Protein AF-A0A7V2E979-F1 (afdb_monomer)

Solvent-accessible surface area (backbone atoms only — not comparable to full-atom values): 19991 Å² total; per-residue (Å²): 137,90,82,90,84,86,87,85,89,80,92,75,83,78,76,80,72,82,73,75,86,60,77,90,50,75,86,76,65,77,85,84,84,84,88,80,82,90,75,76,96,67,98,74,87,87,79,88,84,83,84,90,76,84,58,71,62,44,70,49,76,67,51,74,58,96,49,36,42,27,31,41,32,38,37,82,83,73,50,74,44,81,47,78,48,75,58,82,78,80,77,76,94,76,79,96,59,81,78,78,73,81,81,60,62,39,60,50,40,53,54,38,48,22,77,41,54,61,42,55,39,62,24,40,74,44,60,91,56,82,67,68,49,64,46,72,53,29,50,48,72,53,73,48,65,43,73,64,41,82,44,76,46,75,49,65,49,77,33,89,87,43,62,60,22,69,83,75,80,41,44,60,92,81,68,36,17,64,41,77,45,81,43,80,45,76,47,52,79,41,78,48,79,47,77,49,72,43,64,66,59,50,56,62,36,67,74,49,68,60,50,37,51,36,54,49,41,51,51,52,35,50,54,44,48,57,52,66,70,56,43,42,88,92,51,98,51,81,43,75,68,83,75,78,81,84,57,82,71,63,79,90,53,74,82,72,53,61,69,59,34,53,54,50,44,56,54,29,51,60,76,39,52,88,58,41,48,85,66,81,71,83,86,80,86,86,76,82,77,78,79,79,80,77,81,78,80,76,79,82,76,84,88,130

Radius of gyration: 31.99 Å; Cα contacts (8 Å, |Δi|>4): 311; chains: 1; bounding box: 80×74×109 Å

Nearest PDB structures (foldseek):
  8ane-assembly1_F  TM=7.748E-01  e=7.152E-16  Thioalkalivibrio sulfidiphilus HL-EbGr7
  1q90-assembly1_A  TM=3.642E-01  e=3.221E+00  Chlamydomonas reinhardtii
  1e2w-assembly2_B  TM=4.665E-01  e=5.516E+00  Chlamydomonas reinhardtii
  1e2v-assembly3_C  TM=3.564E-01  e=6.599E+00  Chlamydomonas reinhardtii

Secondary structure (DSSP, 8-state):
----------------------GGGTTTSPPP--------S-S--------S---TT-EEEEEEETTEEEEEEE-TTS-EEEEEEEPPPPP---S-S---S---HHHHHHHHHHH-HHHHHH-EEETTTTTTEEE--SEEEEEEEET-EEEEEEEEE--SS-S-GGGGT--GGGT-S-EEEEEEEEE-SEEEEEEEE-HHHHHHT---HHHHHHHHHHHHHHHHHHHHS-B-TTSSS-B---SSPPP-SSTT--PPPHHHHHHHHHHHHHHTGGGS-SSSS----PPPPP---------PPPP-

pLDDT: mean 80.0, std 20.58, range [25.95, 98.56]

Structure (mmCIF, N/CA/C/O backbone):
data_AF-A0A7V2E979-F1
#
_entry.id   AF-A0A7V2E979-F1
#
loop_
_atom_site.group_PDB
_atom_site.id
_atom_site.type_symbol
_atom_site.label_atom_id
_atom_site.label_alt_id
_atom_site.label_comp_id
_atom_site.label_asym_id
_atom_site.label_entity_id
_atom_site.label_seq_id
_atom_site.pdbx_PDB_ins_code
_atom_site.Cartn_x
_atom_site.Cartn_y
_atom_site.Cartn_z
_atom_site.occupancy
_atom_site.B_iso_or_equiv
_atom_site.auth_seq_id
_atom_site.auth_comp_id
_atom_site.auth_asym_id
_atom_site.auth_atom_id
_atom_site.pdbx_PDB_model_num
ATOM 1 N N . MET A 1 1 ? 5.158 -42.797 74.592 1.00 36.50 1 MET A N 1
ATOM 2 C CA . MET A 1 1 ? 5.993 -41.797 75.290 1.00 36.50 1 MET A CA 1
ATOM 3 C C . MET A 1 1 ? 6.095 -40.560 74.419 1.00 36.50 1 MET A C 1
ATOM 5 O O . MET A 1 1 ? 6.478 -40.654 73.264 1.00 36.50 1 MET A O 1
ATOM 9 N N . CYS A 1 2 ? 5.639 -39.447 74.978 1.00 33.94 2 CYS A N 1
ATOM 10 C CA . CYS A 1 2 ? 5.572 -38.112 74.403 1.00 33.94 2 CYS A CA 1
ATOM 11 C C . CYS A 1 2 ? 6.968 -37.477 74.334 1.00 33.94 2 CYS A C 1
ATOM 13 O O . CYS A 1 2 ? 7.666 -37.546 75.343 1.00 33.94 2 CYS A O 1
ATOM 15 N N . ARG A 1 3 ? 7.336 -36.818 73.223 1.00 26.77 3 ARG A N 1
ATOM 16 C CA . ARG A 1 3 ? 8.226 -35.640 73.233 1.00 26.77 3 ARG A CA 1
ATOM 17 C C . ARG A 1 3 ? 7.891 -34.684 72.084 1.00 26.77 3 ARG A C 1
ATOM 19 O O . ARG A 1 3 ? 8.126 -34.971 70.918 1.00 26.77 3 ARG A O 1
ATOM 26 N N . VAL A 1 4 ? 7.336 -33.546 72.487 1.00 30.67 4 VAL A N 1
ATOM 27 C CA . VAL A 1 4 ? 7.231 -32.281 71.756 1.00 30.67 4 VAL A CA 1
ATOM 28 C C . VAL A 1 4 ? 8.615 -31.626 71.690 1.00 30.67 4 VAL A C 1
ATOM 30 O O . VAL A 1 4 ? 9.341 -31.648 72.682 1.00 30.67 4 VAL A O 1
ATOM 33 N N . ALA A 1 5 ? 8.940 -30.982 70.569 1.00 29.95 5 ALA A N 1
ATOM 34 C CA . ALA A 1 5 ? 9.873 -29.859 70.532 1.00 29.95 5 ALA A CA 1
ATOM 35 C C . ALA A 1 5 ? 9.418 -28.867 69.450 1.00 29.95 5 ALA A C 1
ATOM 37 O O . ALA A 1 5 ? 9.442 -29.166 68.259 1.00 29.95 5 ALA A O 1
ATOM 38 N N . ALA A 1 6 ? 8.968 -27.697 69.894 1.00 30.94 6 ALA A N 1
ATOM 39 C CA . ALA A 1 6 ? 8.837 -26.490 69.089 1.00 30.94 6 ALA A CA 1
ATOM 40 C C . ALA A 1 6 ? 10.069 -25.610 69.348 1.00 30.94 6 ALA A C 1
ATOM 42 O O . ALA A 1 6 ? 10.530 -25.611 70.483 1.00 30.94 6 ALA A O 1
ATOM 43 N N . PHE A 1 7 ? 10.559 -24.854 68.356 1.00 29.27 7 PHE A N 1
ATOM 44 C CA . PHE A 1 7 ? 10.941 -23.437 68.517 1.00 29.27 7 PHE A CA 1
ATOM 45 C C . PHE A 1 7 ? 11.243 -22.745 67.163 1.00 29.27 7 PHE A C 1
ATOM 47 O O . PHE A 1 7 ? 12.015 -23.236 66.349 1.00 29.27 7 PHE A O 1
ATOM 54 N N . LEU A 1 8 ? 10.561 -21.604 66.997 1.00 25.95 8 LEU A N 1
ATOM 55 C CA . LEU A 1 8 ? 10.782 -20.356 66.240 1.00 25.95 8 LEU A CA 1
ATOM 56 C C . LEU A 1 8 ? 11.561 -20.262 64.900 1.00 25.95 8 LEU A C 1
ATOM 58 O O . LEU A 1 8 ? 12.771 -20.425 64.817 1.00 25.95 8 LEU A O 1
ATOM 62 N N . SER A 1 9 ? 10.802 -19.766 63.913 1.00 30.30 9 SER A N 1
ATOM 63 C CA . SER A 1 9 ? 11.044 -18.714 62.899 1.00 30.30 9 SER A CA 1
ATOM 64 C C . SER A 1 9 ? 12.445 -18.126 62.641 1.00 30.30 9 SER A C 1
ATOM 66 O O . SER A 1 9 ? 13.014 -17.471 63.510 1.00 30.30 9 SER A O 1
ATOM 68 N N . VAL A 1 10 ? 12.810 -18.074 61.351 1.00 27.16 10 VAL A N 1
ATOM 69 C CA . VAL A 1 10 ? 13.310 -16.847 60.696 1.00 27.16 10 VAL A CA 1
ATOM 70 C C . VAL A 1 10 ? 12.611 -16.696 59.340 1.00 27.16 10 VAL A C 1
ATOM 72 O O . VAL A 1 10 ? 12.667 -17.578 58.486 1.00 27.16 10 VAL A O 1
ATOM 75 N N . PHE A 1 11 ? 11.924 -15.566 59.169 1.00 35.03 11 PHE A N 1
ATOM 76 C CA . PHE A 1 11 ? 11.416 -15.072 57.893 1.00 35.03 11 PHE A CA 1
ATOM 77 C C . PHE A 1 11 ? 12.601 -14.801 56.955 1.00 35.03 11 PHE A C 1
ATOM 79 O O . PHE A 1 11 ? 13.390 -13.896 57.210 1.00 35.03 11 PHE A O 1
ATOM 86 N N . ALA A 1 12 ? 12.702 -15.537 55.851 1.00 29.81 12 ALA A N 1
ATOM 87 C CA . ALA A 1 12 ? 13.463 -15.098 54.690 1.00 29.81 12 ALA A CA 1
ATOM 88 C C . ALA A 1 12 ? 12.460 -14.745 53.591 1.00 29.81 12 ALA A C 1
ATOM 90 O O . ALA A 1 12 ? 11.891 -15.617 52.935 1.00 29.81 12 ALA A O 1
ATOM 91 N N . TRP A 1 13 ? 12.215 -13.444 53.428 1.00 29.42 13 TRP A N 1
ATOM 92 C CA . TRP A 1 13 ? 11.616 -12.892 52.220 1.00 29.42 13 TRP A CA 1
ATOM 93 C C . TRP A 1 13 ? 12.448 -13.357 51.020 1.00 29.42 13 TRP A C 1
ATOM 95 O O . TRP A 1 13 ? 13.558 -12.878 50.795 1.00 29.42 13 TRP A O 1
ATOM 105 N N . ALA A 1 14 ? 11.913 -14.293 50.241 1.00 30.50 14 ALA A N 1
ATOM 106 C CA . ALA A 1 14 ? 12.389 -14.507 48.888 1.00 30.50 14 ALA A CA 1
ATOM 107 C C . ALA A 1 14 ? 11.941 -13.294 48.067 1.00 30.50 14 ALA A C 1
ATOM 109 O O . ALA A 1 14 ? 10.785 -13.193 47.658 1.00 30.50 14 ALA A O 1
ATOM 110 N N . LEU A 1 15 ? 12.860 -12.346 47.879 1.00 31.58 15 LEU A N 1
ATOM 111 C CA . LEU A 1 15 ? 12.751 -11.313 46.860 1.00 31.58 15 LEU A CA 1
ATOM 112 C C . LEU A 1 15 ? 12.502 -12.012 45.520 1.00 31.58 15 LEU A C 1
ATOM 114 O O . LEU A 1 15 ? 13.396 -12.643 44.956 1.00 31.58 15 LEU A O 1
ATOM 118 N N . ILE A 1 16 ? 11.272 -11.911 45.017 1.00 36.50 16 ILE A N 1
ATOM 119 C CA . ILE A 1 16 ? 10.958 -12.192 43.619 1.00 36.50 16 ILE A CA 1
ATOM 120 C C . ILE A 1 16 ? 11.645 -11.080 42.829 1.00 36.50 16 ILE A C 1
ATOM 122 O O . ILE A 1 16 ? 11.098 -9.998 42.629 1.00 36.50 16 ILE A O 1
ATOM 126 N N . GLY A 1 17 ? 12.896 -11.326 42.446 1.00 30.55 17 GLY A N 1
ATOM 127 C CA . GLY A 1 17 ? 13.603 -10.484 41.501 1.00 30.55 17 GLY A CA 1
ATOM 128 C C . GLY A 1 17 ? 12.867 -10.540 40.170 1.00 30.55 17 GLY A C 1
ATOM 129 O O . GLY A 1 17 ? 12.923 -11.549 39.466 1.00 30.55 17 GLY A O 1
ATOM 130 N N . ALA A 1 18 ? 12.179 -9.453 39.823 1.00 36.69 18 ALA A N 1
ATOM 131 C CA . ALA A 1 18 ? 11.831 -9.170 38.444 1.00 36.69 18 ALA A CA 1
ATOM 132 C C . ALA A 1 18 ? 13.143 -9.166 37.652 1.00 36.69 18 ALA A C 1
ATOM 134 O O . ALA A 1 18 ? 13.958 -8.258 37.793 1.00 36.69 18 ALA A O 1
ATOM 135 N N . SER A 1 19 ? 13.392 -10.222 36.877 1.00 32.97 19 SER A N 1
ATOM 136 C CA . SER A 1 19 ? 14.515 -10.227 35.948 1.00 32.97 19 SER A CA 1
ATOM 137 C C . SER A 1 19 ? 14.174 -9.248 34.826 1.00 32.97 19 SER A C 1
ATOM 139 O O . SER A 1 19 ? 13.206 -9.496 34.102 1.00 32.97 19 SER A O 1
ATOM 141 N N . PRO A 1 20 ? 14.919 -8.144 34.650 1.00 39.16 20 PRO A N 1
ATOM 142 C CA . PRO A 1 20 ? 14.799 -7.361 33.435 1.00 39.16 20 PRO A CA 1
ATOM 143 C C . PRO A 1 20 ? 15.201 -8.277 32.277 1.00 39.16 20 PRO A C 1
ATOM 145 O O . PRO A 1 20 ? 16.289 -8.858 32.279 1.00 39.16 20 PRO A O 1
ATOM 148 N N . ALA A 1 21 ? 14.305 -8.470 31.310 1.00 38.66 21 ALA A N 1
ATOM 149 C CA . ALA A 1 21 ? 14.615 -9.227 30.105 1.00 38.66 21 ALA A CA 1
ATOM 150 C C . ALA A 1 21 ? 15.769 -8.517 29.375 1.00 38.66 21 ALA A C 1
ATOM 152 O O . ALA A 1 21 ? 15.588 -7.452 28.790 1.00 38.66 21 ALA A O 1
ATOM 153 N N . GLY A 1 22 ? 16.978 -9.072 29.485 1.00 36.16 22 GLY A N 1
ATOM 154 C CA . GLY A 1 22 ? 18.191 -8.461 28.952 1.00 36.16 22 GLY A CA 1
ATOM 155 C C . GLY A 1 22 ? 18.211 -8.416 27.422 1.00 36.16 22 GLY A C 1
ATOM 156 O O . GLY A 1 22 ? 17.697 -9.308 26.746 1.00 36.16 22 GLY A O 1
ATOM 157 N N . GLU A 1 23 ? 18.897 -7.412 26.871 1.00 50.91 23 GLU A N 1
ATOM 158 C CA . GLU A 1 23 ? 19.099 -7.190 25.427 1.00 50.91 23 GLU A CA 1
ATOM 159 C C . GLU A 1 23 ? 19.682 -8.392 24.657 1.00 50.91 23 GLU A C 1
ATOM 161 O O . GLU A 1 23 ? 19.583 -8.441 23.433 1.00 50.91 23 GLU A O 1
ATOM 166 N N . LYS A 1 24 ? 20.231 -9.398 25.351 1.00 49.81 24 LYS A N 1
ATOM 167 C CA . LYS A 1 24 ? 20.784 -10.628 24.756 1.00 49.81 24 LYS A CA 1
ATOM 168 C C . LYS A 1 24 ? 19.775 -11.470 23.960 1.00 49.81 24 LYS A C 1
ATOM 170 O O . LYS A 1 24 ? 20.202 -12.316 23.183 1.00 49.81 24 LYS A O 1
ATOM 175 N N . LEU A 1 25 ? 18.466 -11.263 24.127 1.00 50.12 25 LEU A N 1
ATOM 176 C CA . LEU A 1 25 ? 17.420 -12.005 23.398 1.00 50.12 25 LEU A CA 1
ATOM 177 C C . LEU A 1 25 ? 16.914 -11.285 22.133 1.00 50.12 25 LEU A C 1
ATOM 179 O O . LEU A 1 25 ? 16.076 -11.819 21.397 1.00 50.12 25 LEU A O 1
ATOM 183 N N . LYS A 1 26 ? 17.426 -10.079 21.856 1.00 40.66 26 LYS A N 1
ATOM 184 C CA . LYS A 1 26 ? 17.092 -9.267 20.681 1.00 40.66 26 LYS A CA 1
ATOM 185 C C . LYS A 1 26 ? 17.542 -9.999 19.407 1.00 40.66 26 LYS A C 1
ATOM 187 O O . LYS A 1 26 ? 18.723 -10.036 19.092 1.00 40.66 26 LYS A O 1
ATOM 192 N N . GLY A 1 27 ? 16.589 -10.602 18.691 1.00 48.84 27 GLY A N 1
ATOM 193 C CA . GLY A 1 27 ? 16.825 -11.351 17.445 1.00 48.84 27 GLY A CA 1
ATOM 194 C C . GLY A 1 27 ? 16.578 -12.862 17.522 1.00 48.84 27 GLY A C 1
ATOM 195 O O . GLY A 1 27 ? 16.533 -13.502 16.478 1.00 48.84 27 GLY A O 1
ATOM 196 N N . ILE A 1 28 ? 16.368 -13.422 18.720 1.00 57.97 28 ILE A N 1
ATOM 197 C CA . ILE A 1 28 ? 16.038 -14.849 18.917 1.00 57.97 28 ILE A CA 1
ATOM 198 C C . ILE A 1 28 ? 14.531 -15.032 19.167 1.00 57.97 28 ILE A C 1
ATOM 200 O O . ILE A 1 28 ? 13.948 -16.050 18.799 1.00 57.97 28 ILE A O 1
ATOM 204 N N . ALA A 1 29 ? 13.871 -14.029 19.755 1.00 59.53 29 ALA A N 1
ATOM 205 C CA . ALA A 1 29 ? 12.432 -14.062 19.993 1.00 59.53 29 ALA A CA 1
ATOM 206 C C . ALA A 1 29 ? 11.629 -13.942 18.684 1.00 59.53 29 ALA A C 1
ATOM 208 O O . ALA A 1 29 ? 11.900 -13.084 17.838 1.00 59.53 29 ALA A O 1
ATOM 209 N N . CYS A 1 30 ? 10.601 -14.782 18.541 1.00 59.28 30 CYS A N 1
ATOM 210 C CA . CYS A 1 30 ? 9.646 -14.697 17.439 1.00 59.28 30 CYS A CA 1
ATOM 211 C C . CYS A 1 30 ? 8.915 -13.343 17.451 1.00 59.28 30 CYS A C 1
ATOM 213 O O . CYS A 1 30 ? 8.662 -12.765 18.510 1.00 59.28 30 CYS A O 1
ATOM 215 N N . ARG A 1 31 ? 8.542 -12.833 16.268 1.00 67.88 31 ARG A N 1
ATOM 216 C CA . ARG A 1 31 ? 7.697 -11.632 16.167 1.00 67.88 31 ARG A CA 1
ATOM 217 C C . ARG A 1 31 ? 6.328 -11.935 16.776 1.00 67.88 31 ARG A C 1
ATOM 219 O O . ARG A 1 31 ? 5.662 -12.865 16.329 1.00 67.88 31 ARG A O 1
ATOM 226 N N . SER A 1 32 ? 5.907 -11.150 17.764 1.00 80.31 32 SER A N 1
ATOM 227 C CA . SER A 1 32 ? 4.563 -11.261 18.325 1.00 80.31 32 SER A CA 1
ATOM 228 C C . SER A 1 32 ? 3.514 -10.843 17.292 1.00 80.31 32 SER A C 1
ATOM 230 O O . SER A 1 32 ? 3.704 -9.890 16.533 1.00 80.31 32 SER A O 1
ATOM 232 N N . VAL A 1 33 ? 2.400 -11.571 17.265 1.00 77.94 33 VAL A N 1
ATOM 233 C CA . VAL A 1 33 ? 1.228 -11.265 16.439 1.00 77.94 33 VAL A CA 1
ATOM 234 C C . VAL A 1 33 ? 0.095 -10.863 17.370 1.00 77.94 33 VAL A C 1
ATOM 236 O O . VAL A 1 33 ? -0.091 -11.464 18.426 1.00 77.94 33 VAL A O 1
ATOM 239 N N . HIS A 1 34 ? -0.651 -9.832 16.985 1.00 84.69 34 HIS A N 1
ATOM 240 C CA . HIS A 1 34 ? -1.737 -9.283 17.787 1.00 84.69 34 HIS A CA 1
ATOM 241 C C . HIS A 1 34 ? -3.011 -9.234 16.947 1.00 84.69 34 HIS A C 1
ATOM 243 O O . HIS A 1 34 ? -2.994 -8.708 15.834 1.00 84.69 34 HIS A O 1
ATOM 249 N N . LEU A 1 35 ? -4.109 -9.756 17.493 1.00 81.88 35 LEU A N 1
ATOM 250 C CA . LEU A 1 35 ? -5.447 -9.630 16.921 1.00 81.88 35 LEU A CA 1
ATOM 251 C C . LEU A 1 35 ? -6.223 -8.584 17.719 1.00 81.88 35 LEU A C 1
ATOM 253 O O . LEU A 1 35 ? -6.267 -8.642 18.947 1.00 81.88 35 LEU A O 1
ATOM 257 N N . TRP A 1 36 ? -6.819 -7.624 17.016 1.00 82.00 36 TRP A N 1
ATOM 258 C CA . TRP A 1 36 ? -7.592 -6.542 17.617 1.00 82.00 36 TRP A CA 1
ATOM 259 C C . TRP A 1 36 ? -9.052 -6.658 17.205 1.00 82.00 36 TRP A C 1
ATOM 261 O O . TRP A 1 36 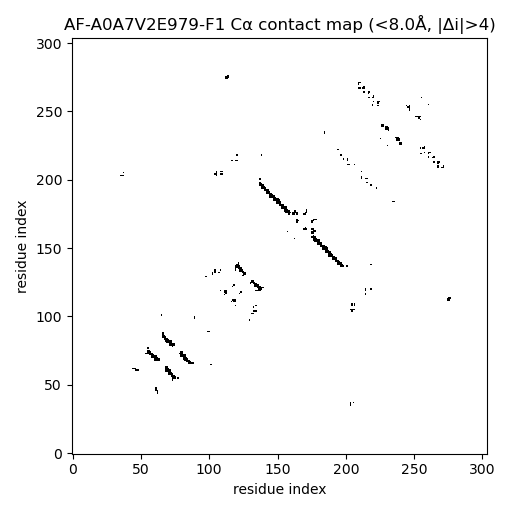? -9.370 -6.594 16.019 1.00 82.00 36 TRP A O 1
ATOM 271 N N . TYR A 1 37 ? -9.934 -6.771 18.193 1.00 81.62 37 TYR A N 1
ATOM 272 C CA . TYR A 1 37 ? -11.373 -6.862 17.979 1.00 81.62 37 TYR A CA 1
ATOM 273 C C . TYR A 1 37 ? -12.011 -5.480 18.195 1.00 81.62 37 TYR A C 1
ATOM 275 O O . TYR A 1 37 ? -11.916 -4.926 19.295 1.00 81.62 37 TYR A O 1
ATOM 283 N N . PRO A 1 38 ? -12.612 -4.858 17.167 1.00 81.06 38 PRO A N 1
ATOM 284 C CA . PRO A 1 38 ? -13.441 -3.676 17.365 1.00 81.06 38 PRO A CA 1
ATOM 285 C C . PRO A 1 38 ? -14.737 -4.081 18.081 1.00 81.06 38 PRO A C 1
ATOM 287 O O . PRO A 1 38 ? -15.408 -5.021 17.666 1.00 81.06 38 PRO A O 1
ATOM 290 N N . ALA A 1 39 ? -15.084 -3.378 19.158 1.00 76.88 39 ALA A N 1
ATOM 291 C CA . ALA A 1 39 ? -16.292 -3.623 19.941 1.00 76.88 39 ALA A CA 1
ATOM 292 C C . ALA A 1 39 ? -16.849 -2.302 20.491 1.00 76.88 39 ALA A C 1
ATOM 294 O O . ALA A 1 39 ? -16.106 -1.326 20.646 1.00 76.88 39 ALA A O 1
ATOM 295 N N . ALA A 1 40 ? -18.153 -2.278 20.783 1.00 84.38 40 ALA A N 1
ATOM 296 C CA . ALA A 1 40 ? -18.783 -1.188 21.524 1.00 84.38 40 ALA A CA 1
ATOM 297 C C . ALA A 1 40 ? -18.251 -1.127 22.969 1.00 84.38 40 ALA A C 1
ATOM 299 O O . ALA A 1 40 ? -17.620 -2.069 23.452 1.00 84.38 40 ALA A O 1
ATOM 300 N N . VAL A 1 41 ? -18.515 -0.019 23.670 1.00 83.88 41 VAL A N 1
ATOM 301 C CA . VAL A 1 41 ? -18.199 0.085 25.102 1.00 83.88 41 VAL A CA 1
ATOM 302 C C . VAL A 1 41 ? -18.939 -1.024 25.847 1.00 83.88 41 VAL A C 1
ATOM 304 O O . VAL A 1 41 ? -20.153 -1.161 25.716 1.00 83.88 41 VAL A O 1
ATOM 307 N N . GLY A 1 42 ? -18.198 -1.814 26.618 1.00 84.88 42 GLY A N 1
ATOM 308 C CA . GLY A 1 42 ? -18.726 -2.949 27.361 1.00 84.88 42 GLY A CA 1
ATOM 309 C C . GLY A 1 42 ? -18.111 -3.035 28.750 1.00 84.88 42 GLY A C 1
ATOM 310 O O . GLY A 1 42 ? -17.010 -2.543 28.993 1.00 84.88 42 GLY A O 1
ATOM 311 N N . THR A 1 43 ? -18.840 -3.666 29.665 1.00 91.94 43 THR A N 1
ATOM 312 C CA . THR A 1 43 ? -18.387 -3.958 31.034 1.00 91.94 43 THR A CA 1
ATOM 313 C C . THR A 1 43 ? -17.660 -5.298 31.139 1.00 91.94 43 THR A C 1
ATOM 315 O O . THR A 1 43 ? -17.027 -5.574 32.154 1.00 91.94 43 THR A O 1
ATOM 318 N N . ALA A 1 44 ? -17.730 -6.123 30.093 1.00 89.31 44 ALA A N 1
ATOM 319 C CA . ALA A 1 44 ? -17.073 -7.416 30.008 1.00 89.31 44 ALA A CA 1
ATOM 320 C C . ALA A 1 44 ? -16.549 -7.662 28.588 1.00 89.31 44 ALA A C 1
ATOM 322 O O . ALA A 1 44 ? -17.134 -7.207 27.604 1.00 89.31 44 ALA A O 1
ATOM 323 N N . PHE A 1 45 ? -15.455 -8.416 28.496 1.00 89.81 45 PHE A N 1
ATOM 324 C CA . PHE A 1 45 ? -14.923 -8.952 27.249 1.00 89.81 45 PHE A CA 1
ATOM 325 C C . PHE A 1 45 ? -14.700 -10.453 27.425 1.00 89.81 45 PHE A C 1
ATOM 327 O O . PHE A 1 45 ? -14.054 -10.878 28.383 1.00 89.81 45 PHE A O 1
ATOM 334 N N . TYR A 1 46 ? -15.258 -11.238 26.507 1.00 92.75 46 TYR A N 1
ATOM 335 C CA . TYR A 1 46 ? -15.185 -12.692 26.510 1.00 92.75 46 TYR A CA 1
ATOM 336 C C . TYR A 1 46 ? -14.424 -13.170 25.280 1.00 92.75 46 TYR A C 1
ATOM 338 O O . TYR A 1 46 ? -14.677 -12.695 24.172 1.00 92.75 46 TYR A O 1
ATOM 346 N N . ASN A 1 47 ? -13.506 -14.110 25.482 1.00 93.69 47 ASN A N 1
ATOM 347 C CA . ASN A 1 47 ? -12.775 -14.749 24.403 1.00 93.69 47 ASN A CA 1
ATOM 348 C C . ASN A 1 47 ? -12.449 -16.197 24.785 1.00 93.69 47 ASN A C 1
ATOM 350 O O . ASN A 1 47 ? -12.036 -16.462 25.915 1.00 93.69 47 ASN A O 1
ATOM 354 N N . GLU A 1 48 ? -12.601 -17.111 23.833 1.00 94.12 48 GLU A N 1
ATOM 355 C CA . GLU A 1 48 ? -12.216 -18.514 23.973 1.00 94.12 48 GLU A CA 1
ATOM 356 C C . GLU A 1 48 ? -10.946 -18.770 23.169 1.00 94.12 48 GLU A C 1
ATOM 358 O O . GLU A 1 48 ? -10.841 -18.392 22.002 1.00 94.12 48 GLU A O 1
ATOM 363 N N . LEU A 1 49 ? -9.982 -19.459 23.776 1.00 90.25 49 LEU A N 1
ATOM 364 C CA . LEU A 1 49 ? -8.851 -20.022 23.050 1.00 90.25 49 LEU A CA 1
ATOM 365 C C . LEU A 1 49 ? -8.645 -21.4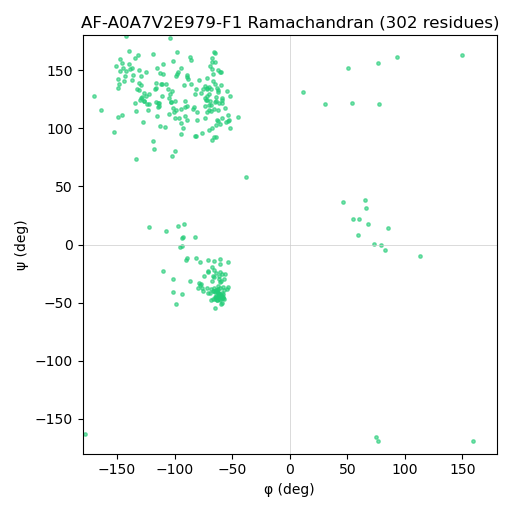78 23.435 1.00 90.25 49 LEU A C 1
ATOM 367 O O . LEU A 1 49 ? -8.861 -21.876 24.577 1.00 90.25 49 LEU A O 1
ATOM 371 N N . THR A 1 50 ? -8.127 -22.250 22.488 1.00 94.19 50 THR A N 1
ATOM 372 C CA . THR A 1 50 ? -7.611 -23.596 22.732 1.00 94.19 50 THR A CA 1
ATOM 373 C C . THR A 1 50 ? -6.193 -23.674 22.190 1.00 94.19 50 THR A C 1
ATOM 375 O O . THR A 1 50 ? -5.955 -23.409 21.012 1.00 94.19 50 THR A O 1
ATOM 378 N N . VAL A 1 51 ? -5.240 -24.030 23.052 1.00 91.56 51 VAL A N 1
ATOM 379 C CA . VAL A 1 51 ? -3.839 -24.232 22.670 1.00 91.56 51 VAL A CA 1
ATOM 380 C C . VAL A 1 51 ? -3.597 -25.729 22.510 1.00 91.56 51 VAL A C 1
ATOM 382 O O . VAL A 1 51 ? -3.555 -26.460 23.494 1.00 91.56 51 VAL A O 1
ATOM 385 N N . TYR A 1 52 ? -3.429 -26.184 21.268 1.00 91.69 52 TYR A N 1
ATOM 386 C CA . TYR A 1 52 ? -3.136 -27.593 20.972 1.00 91.69 52 TYR A CA 1
ATOM 387 C C . TYR A 1 52 ? -1.678 -27.963 21.262 1.00 91.69 52 TYR A C 1
ATOM 389 O O . TYR A 1 52 ? -1.388 -29.068 21.712 1.00 91.69 52 TYR A O 1
ATOM 397 N N . LYS A 1 53 ? -0.752 -27.039 20.986 1.00 87.81 53 LYS A N 1
ATOM 398 C CA . LYS A 1 53 ? 0.685 -27.207 21.206 1.00 87.81 53 LYS A CA 1
ATOM 399 C C . LYS A 1 53 ? 1.309 -25.854 21.528 1.00 87.81 53 LYS A C 1
ATOM 401 O O . LYS A 1 53 ? 1.033 -24.875 20.838 1.00 87.81 53 LYS A O 1
ATOM 406 N N . SER A 1 54 ? 2.153 -25.820 22.552 1.00 85.88 54 SER A N 1
ATOM 407 C CA . SER A 1 54 ? 2.911 -24.640 22.963 1.00 85.88 54 SER A CA 1
ATOM 408 C C . SER A 1 54 ? 4.407 -24.890 22.785 1.00 85.88 54 SER A C 1
ATOM 410 O O . SER A 1 54 ? 4.860 -26.032 22.853 1.00 85.88 54 SER A O 1
ATOM 412 N N . ALA A 1 55 ? 5.164 -23.823 22.544 1.00 86.06 55 ALA A N 1
ATOM 413 C CA . ALA A 1 55 ? 6.604 -23.818 22.764 1.00 86.06 55 ALA A CA 1
ATOM 414 C C . ALA A 1 55 ? 6.897 -23.189 24.131 1.00 86.06 55 ALA A C 1
ATOM 416 O O . ALA A 1 55 ? 6.184 -22.277 24.564 1.00 86.06 55 ALA A O 1
ATOM 417 N N . ASP A 1 56 ? 7.958 -23.642 24.787 1.00 84.75 56 ASP A N 1
ATOM 418 C CA . ASP A 1 56 ? 8.341 -23.163 26.112 1.00 84.75 56 ASP A CA 1
ATOM 419 C C . ASP A 1 56 ? 8.494 -21.639 26.155 1.00 84.75 56 ASP A C 1
ATOM 421 O O . ASP A 1 56 ? 9.131 -21.017 25.304 1.00 84.75 56 ASP A O 1
ATOM 425 N N . GLY A 1 57 ? 7.889 -21.025 27.167 1.00 84.38 57 GLY A N 1
ATOM 426 C CA . GLY A 1 57 ? 7.877 -19.581 27.360 1.00 84.38 57 GLY A CA 1
ATOM 427 C C . GLY A 1 57 ? 6.863 -18.828 26.495 1.00 84.38 57 GLY A C 1
ATOM 428 O O . GLY A 1 57 ? 6.771 -17.609 26.640 1.00 84.38 57 GLY A O 1
ATOM 429 N N . THR A 1 58 ? 6.075 -19.496 25.643 1.00 86.75 58 THR A N 1
ATOM 430 C CA . THR A 1 58 ? 5.066 -18.823 24.806 1.00 86.75 58 THR A CA 1
ATOM 431 C C . THR A 1 58 ? 3.934 -18.274 25.661 1.00 86.75 58 THR A C 1
ATOM 433 O O . THR A 1 58 ? 3.231 -19.024 26.339 1.00 86.75 58 THR A O 1
ATOM 436 N N . PHE A 1 59 ? 3.735 -16.957 25.603 1.00 91.62 59 PHE A N 1
ATOM 437 C CA . PHE A 1 59 ? 2.601 -16.298 26.237 1.00 91.62 59 PHE A CA 1
ATOM 438 C C . PHE A 1 59 ? 1.456 -16.116 25.239 1.00 91.62 59 PHE A C 1
ATOM 440 O O . PHE A 1 59 ? 1.579 -15.383 24.257 1.00 91.62 59 PHE A O 1
ATOM 447 N N . PHE A 1 60 ? 0.325 -16.759 25.514 1.00 94.00 60 PHE A N 1
ATOM 448 C CA . PHE A 1 60 ? -0.920 -16.585 24.778 1.00 94.00 60 PHE A CA 1
ATOM 449 C C . PHE A 1 60 ? -1.768 -15.542 25.502 1.00 94.00 60 PHE A C 1
ATOM 451 O O . PHE A 1 60 ? -2.483 -15.855 26.455 1.00 94.00 60 PHE A O 1
ATOM 458 N N . MET A 1 61 ? -1.665 -14.286 25.065 1.00 94.62 61 MET A N 1
ATOM 459 C CA . MET A 1 61 ? -2.514 -13.205 25.566 1.00 94.62 61 MET A CA 1
ATOM 460 C C . MET A 1 61 ? -3.929 -13.361 24.992 1.00 94.62 61 MET A C 1
ATOM 462 O O . MET A 1 61 ? -4.112 -13.355 23.776 1.00 94.62 61 MET A O 1
ATOM 466 N N . VAL A 1 62 ? -4.914 -13.527 25.875 1.00 93.62 62 VAL A N 1
ATOM 467 C CA . VAL A 1 62 ? -6.298 -13.899 25.540 1.00 93.62 62 VAL A CA 1
ATOM 468 C C . VAL A 1 62 ? -7.203 -12.677 25.511 1.00 93.62 62 VAL A C 1
ATOM 470 O O . VAL A 1 62 ? -7.919 -12.451 24.534 1.00 93.62 62 VAL A O 1
ATOM 473 N N . CYS A 1 63 ? -7.147 -11.886 26.583 1.00 94.62 63 CYS A N 1
ATOM 474 C CA . CYS A 1 63 ? -7.939 -10.678 26.767 1.00 94.62 63 CYS A CA 1
ATOM 475 C C . CYS A 1 63 ? -7.013 -9.515 27.121 1.00 94.62 63 CYS A C 1
ATOM 477 O O . CYS A 1 63 ? -6.508 -9.426 28.238 1.00 94.62 63 CYS A O 1
ATOM 479 N N . GLY A 1 64 ? -6.785 -8.619 26.163 1.00 91.38 64 GLY A N 1
ATOM 480 C CA . GLY A 1 64 ? -5.939 -7.439 26.334 1.00 91.38 64 GLY A CA 1
ATOM 481 C C . GLY A 1 64 ? -6.759 -6.161 26.342 1.00 91.38 64 GLY A C 1
ATOM 482 O O . GLY A 1 64 ? -7.758 -6.055 25.633 1.00 91.38 64 GLY A O 1
ATOM 483 N N . TRP A 1 65 ? -6.316 -5.173 27.114 1.00 89.12 65 TRP A N 1
ATOM 484 C CA . TRP A 1 65 ? -6.902 -3.834 27.119 1.00 89.12 65 TRP A CA 1
ATOM 485 C C . TRP A 1 65 ? -5.814 -2.766 27.270 1.00 89.12 65 TRP A C 1
ATOM 487 O O . TRP A 1 65 ? -4.624 -3.052 27.376 1.00 89.12 65 TRP A O 1
ATOM 497 N N . SER A 1 66 ? -6.210 -1.493 27.272 1.00 81.69 66 SER A N 1
ATOM 498 C CA . SER A 1 66 ? -5.275 -0.356 27.321 1.00 81.69 66 SER A CA 1
ATOM 499 C C . SER A 1 66 ? -4.469 -0.247 28.622 1.00 81.69 66 SER A C 1
ATOM 501 O O . SER A 1 66 ? -3.498 0.507 28.675 1.00 81.69 66 SER A O 1
ATOM 503 N N . LYS A 1 67 ? -4.871 -0.970 29.671 1.00 86.56 67 LYS A N 1
ATOM 504 C CA . LYS A 1 67 ? -4.274 -0.926 31.012 1.00 86.56 67 LYS A CA 1
ATOM 505 C C . LYS A 1 67 ? -3.779 -2.288 31.480 1.00 86.56 67 LYS A C 1
ATOM 507 O O . LYS A 1 67 ? -3.546 -2.447 32.670 1.00 86.56 67 LYS A O 1
ATOM 512 N N . GLY A 1 68 ? -3.641 -3.266 30.590 1.00 90.69 68 GLY A N 1
ATOM 513 C CA . GLY A 1 68 ? -3.182 -4.575 31.012 1.00 90.69 68 GLY A CA 1
ATOM 514 C C . GLY A 1 68 ? -3.529 -5.706 30.068 1.00 90.69 68 GLY A C 1
ATOM 515 O O . GLY A 1 68 ? -3.950 -5.511 28.926 1.00 90.69 68 GLY A O 1
ATOM 516 N N . TYR A 1 69 ? -3.311 -6.911 30.570 1.00 94.38 69 TYR A N 1
ATOM 517 C CA . TYR A 1 69 ? -3.521 -8.134 29.822 1.00 94.38 69 TYR A CA 1
ATOM 518 C C . TYR A 1 69 ? -3.901 -9.294 30.734 1.00 94.38 69 TYR A C 1
ATOM 520 O O . TYR A 1 69 ? -3.536 -9.356 31.910 1.00 94.38 69 TYR A O 1
ATOM 528 N N . PHE A 1 70 ? -4.613 -10.238 30.136 1.00 96.56 70 PHE A N 1
ATOM 529 C CA . PHE A 1 70 ? -4.979 -11.512 30.712 1.00 96.56 70 PHE A CA 1
ATOM 530 C C . PHE A 1 70 ? -4.651 -12.627 29.722 1.00 96.56 70 PHE A C 1
ATOM 532 O O . PHE A 1 70 ? -4.977 -12.527 28.536 1.00 96.56 70 PHE A O 1
ATOM 539 N N . GLY A 1 71 ? -4.011 -13.695 30.186 1.00 96.38 71 GLY A N 1
ATOM 540 C CA . GLY A 1 71 ? -3.749 -14.849 29.339 1.00 96.38 71 GLY A CA 1
ATOM 541 C C . GLY A 1 71 ? -3.057 -16.000 30.043 1.00 96.38 71 GLY A C 1
ATOM 542 O O . GLY A 1 71 ? -3.032 -16.066 31.270 1.00 96.38 71 GLY A O 1
ATOM 543 N N . ILE A 1 72 ? -2.493 -16.908 29.248 1.00 95.69 72 ILE A N 1
ATOM 544 C CA . ILE A 1 72 ? -1.871 -18.143 29.732 1.00 95.69 72 ILE A CA 1
ATOM 545 C C . ILE A 1 72 ? -0.464 -18.328 29.161 1.00 95.69 72 ILE A C 1
ATOM 547 O O . ILE A 1 72 ? -0.200 -17.974 28.013 1.00 95.69 72 ILE A O 1
ATOM 551 N N . GLN A 1 73 ? 0.444 -18.893 29.953 1.00 94.25 73 GLN A N 1
ATOM 552 C CA . GLN A 1 73 ? 1.820 -19.191 29.549 1.00 94.25 73 GLN A CA 1
ATOM 553 C C . GLN A 1 73 ? 2.233 -20.572 30.046 1.00 94.25 73 GLN A C 1
ATOM 555 O O . GLN A 1 73 ? 1.922 -20.943 31.176 1.00 94.25 73 GLN A O 1
ATOM 560 N N . GLU A 1 74 ? 2.986 -21.308 29.236 1.00 89.88 74 GLU A N 1
ATOM 561 C CA . GLU A 1 74 ? 3.726 -22.488 29.683 1.00 89.88 74 GLU A CA 1
ATOM 562 C C . GLU A 1 74 ? 5.211 -22.139 29.787 1.00 89.88 74 GLU A C 1
ATOM 564 O O . GLU A 1 74 ? 5.794 -21.606 28.847 1.00 89.88 74 GLU A O 1
ATOM 569 N N . LEU A 1 75 ? 5.817 -22.382 30.946 1.00 87.38 75 LEU A N 1
ATOM 570 C CA . LEU A 1 75 ? 7.239 -22.157 31.195 1.00 87.38 75 LEU A CA 1
ATOM 571 C C . LEU A 1 75 ? 8.068 -23.378 30.775 1.00 87.38 75 LEU A C 1
ATOM 573 O O . LEU A 1 75 ? 7.560 -24.493 30.743 1.00 87.38 75 LEU A O 1
ATOM 577 N N . ALA A 1 76 ? 9.376 -23.191 30.574 1.00 84.44 76 ALA A N 1
ATOM 578 C CA . ALA A 1 76 ? 10.310 -24.258 30.177 1.00 84.44 76 ALA A CA 1
ATOM 579 C C . ALA A 1 76 ? 10.425 -25.439 31.164 1.00 84.44 76 ALA A C 1
ATOM 581 O O . ALA A 1 76 ? 10.992 -26.476 30.847 1.00 84.44 76 ALA A O 1
ATOM 582 N N . ASN A 1 77 ? 9.900 -25.297 32.382 1.00 88.69 77 ASN A N 1
ATOM 583 C CA . ASN A 1 77 ? 9.816 -26.376 33.369 1.00 88.69 77 ASN A CA 1
ATOM 584 C C . ASN A 1 77 ? 8.436 -27.065 33.388 1.00 88.69 77 ASN A C 1
ATOM 586 O O . ASN A 1 77 ? 8.099 -27.717 34.375 1.00 88.69 77 ASN A O 1
ATOM 590 N N . GLY A 1 78 ? 7.613 -26.862 32.354 1.00 85.06 78 GLY A N 1
ATOM 591 C CA . GLY A 1 78 ? 6.258 -27.407 32.231 1.00 85.06 78 GLY A CA 1
ATOM 592 C C . GLY A 1 78 ? 5.212 -26.745 33.136 1.00 85.06 78 GLY A C 1
ATOM 593 O O . GLY A 1 78 ? 4.046 -27.142 33.126 1.00 85.06 78 GLY A O 1
ATOM 594 N N . LYS A 1 79 ? 5.581 -25.736 33.943 1.00 89.75 79 LYS A N 1
ATOM 595 C CA . LYS A 1 79 ? 4.605 -25.009 34.768 1.00 89.75 79 LYS A CA 1
ATOM 596 C C . LYS A 1 79 ? 3.725 -24.128 33.894 1.00 89.75 79 LYS A C 1
ATOM 598 O O . LYS A 1 79 ? 4.218 -23.374 33.059 1.00 89.75 79 LYS A O 1
ATOM 603 N N . LYS A 1 80 ? 2.421 -24.170 34.160 1.00 92.25 80 LYS A N 1
ATOM 604 C CA . LYS A 1 80 ? 1.418 -23.351 33.480 1.00 92.25 80 LYS A CA 1
ATOM 605 C C . LYS A 1 80 ? 1.010 -22.192 34.376 1.00 92.25 80 LYS A C 1
ATOM 607 O O . LYS A 1 80 ? 0.732 -22.388 35.558 1.00 92.25 80 LYS A O 1
ATOM 612 N N . LEU A 1 81 ? 0.993 -20.996 33.809 1.00 93.19 81 LEU A N 1
ATOM 613 C CA . LEU A 1 81 ? 0.615 -19.762 34.477 1.00 93.19 81 LEU A CA 1
ATOM 614 C C . LEU A 1 81 ? -0.639 -19.194 33.830 1.00 93.19 81 LEU A C 1
ATOM 616 O O . LEU A 1 81 ? -0.748 -19.153 32.606 1.00 93.19 81 LEU A O 1
ATOM 620 N N . VAL A 1 82 ? -1.539 -18.698 34.672 1.00 95.38 82 VAL A N 1
ATOM 621 C CA . VAL A 1 82 ? -2.552 -17.721 34.281 1.00 95.38 82 VAL A CA 1
ATOM 622 C C . VAL A 1 82 ? -2.027 -16.367 34.731 1.00 95.38 82 VAL A C 1
ATOM 624 O O . VAL A 1 82 ? -1.696 -16.188 35.902 1.00 95.38 82 VAL A O 1
ATOM 627 N N . ILE A 1 83 ? -1.902 -15.433 33.796 1.00 95.06 83 ILE A N 1
ATOM 628 C CA . ILE A 1 83 ? -1.308 -14.124 34.045 1.00 95.06 83 ILE A CA 1
ATOM 629 C C . ILE A 1 83 ? -2.401 -13.081 33.897 1.00 95.06 83 ILE A C 1
ATOM 631 O O . ILE A 1 83 ? -3.015 -12.974 32.839 1.00 95.06 83 ILE A O 1
ATOM 635 N N . PHE A 1 84 ? -2.618 -12.311 34.957 1.00 95.81 84 PHE A N 1
ATOM 636 C CA . PHE A 1 84 ? -3.454 -11.121 34.959 1.00 95.81 84 PHE A CA 1
ATOM 637 C C . PHE A 1 84 ? -2.592 -9.951 35.419 1.00 95.81 84 PHE A C 1
ATOM 639 O O . PHE A 1 84 ? -2.007 -9.990 36.500 1.00 95.81 84 PHE A O 1
ATOM 646 N N . SER A 1 85 ? -2.457 -8.933 34.580 1.00 92.00 85 SER A N 1
ATOM 647 C CA . SER A 1 85 ? -1.614 -7.778 34.869 1.00 92.00 85 SER A CA 1
ATOM 648 C C . SER A 1 85 ? -2.369 -6.499 34.578 1.00 92.00 85 SER A C 1
ATOM 650 O O . SER A 1 85 ? -2.979 -6.367 33.520 1.00 92.00 85 SER A O 1
ATOM 652 N N . VAL A 1 86 ? -2.291 -5.561 35.519 1.00 92.19 86 VAL A N 1
ATOM 653 C CA . VAL A 1 86 ? -2.875 -4.223 35.426 1.00 92.19 86 VAL A CA 1
ATOM 654 C C . VAL A 1 86 ? -1.743 -3.218 35.606 1.00 92.19 86 VAL A C 1
ATOM 656 O O . VAL A 1 86 ? -0.963 -3.330 36.549 1.00 92.19 86 VAL A O 1
ATOM 659 N N . TRP A 1 87 ? -1.630 -2.256 34.698 1.00 82.25 87 TRP A N 1
ATOM 660 C CA . TRP A 1 87 ? -0.690 -1.145 34.815 1.00 82.25 87 TRP A CA 1
ATOM 661 C C . TRP A 1 87 ? -1.321 0.010 35.590 1.00 82.25 87 TRP A C 1
ATOM 663 O O . TRP A 1 87 ? -2.497 0.324 35.385 1.00 82.25 87 TRP A O 1
ATOM 673 N N . GLU A 1 88 ? -0.524 0.690 36.416 1.00 81.44 88 GLU A N 1
ATOM 674 C CA . GLU A 1 88 ? -0.945 1.949 37.030 1.00 81.44 88 GLU A CA 1
ATOM 675 C C . GLU A 1 88 ? -1.220 3.028 35.972 1.00 81.44 88 GLU A C 1
ATOM 677 O O . GLU A 1 88 ? -0.653 3.054 34.872 1.00 81.44 88 GLU A O 1
ATOM 682 N N . ALA A 1 89 ? -2.135 3.939 36.298 1.00 60.97 89 ALA A N 1
ATOM 683 C CA . ALA A 1 89 ? -2.306 5.152 35.520 1.00 60.97 89 ALA A CA 1
ATOM 684 C C . ALA A 1 89 ? -1.117 6.079 35.798 1.00 60.97 89 ALA A C 1
ATOM 686 O O . ALA A 1 89 ? -0.864 6.409 36.950 1.00 60.97 89 ALA A O 1
ATOM 687 N N . ALA A 1 90 ? -0.401 6.499 34.750 1.00 57.19 90 ALA A N 1
ATOM 688 C CA . ALA A 1 90 ? 0.613 7.538 34.885 1.00 57.19 90 ALA A CA 1
ATOM 689 C C . ALA A 1 90 ? -0.039 8.787 35.498 1.00 57.19 90 ALA A C 1
ATOM 691 O O . ALA A 1 90 ? -0.991 9.334 34.933 1.00 57.19 90 ALA A O 1
ATOM 692 N N . ALA A 1 91 ? 0.427 9.177 36.682 1.00 45.66 91 ALA A N 1
ATOM 693 C CA . ALA A 1 91 ? 0.036 10.415 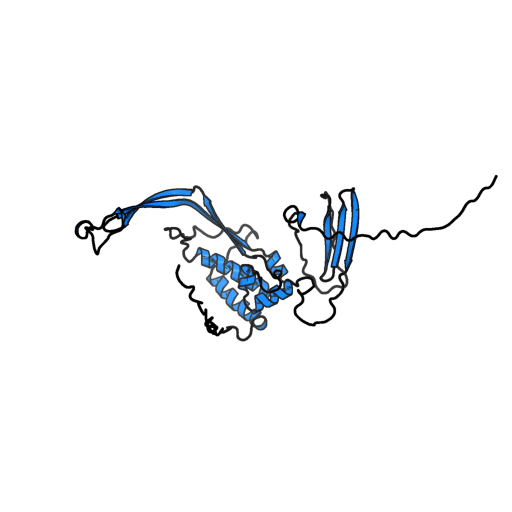37.328 1.00 45.66 91 ALA A CA 1
ATOM 694 C C . ALA A 1 91 ? 0.675 11.597 36.582 1.00 45.66 91 ALA A C 1
ATOM 696 O O . ALA A 1 91 ? 1.881 11.582 36.381 1.00 45.66 91 ALA A O 1
ATOM 697 N N . GLY A 1 92 ? -0.159 12.573 36.202 1.00 43.69 92 GLY A N 1
ATOM 698 C CA . GLY A 1 92 ? 0.137 14.010 36.083 1.00 43.69 92 GLY A CA 1
ATOM 699 C C . GLY A 1 92 ? 1.326 14.478 35.232 1.00 43.69 92 GLY A C 1
ATOM 700 O O . GLY A 1 92 ? 2.475 14.187 35.530 1.00 43.69 92 GLY A O 1
ATOM 701 N N . ASP A 1 93 ? 1.029 15.316 34.238 1.00 49.19 93 ASP A N 1
ATOM 702 C CA . ASP A 1 93 ? 1.984 16.093 33.440 1.00 49.19 93 ASP A CA 1
ATOM 703 C C . ASP A 1 93 ? 2.977 16.923 34.285 1.00 49.19 93 ASP A C 1
ATOM 705 O O . ASP A 1 93 ? 2.540 17.769 35.062 1.00 49.19 93 ASP A O 1
ATOM 709 N N . THR A 1 94 ? 4.285 16.776 34.025 1.00 39.94 94 THR A N 1
ATOM 710 C CA . THR A 1 94 ? 5.290 17.865 33.991 1.00 39.94 94 THR A CA 1
ATOM 711 C C . THR A 1 94 ? 6.577 17.404 33.275 1.00 39.94 94 THR A C 1
ATOM 713 O O . THR A 1 94 ? 7.267 16.517 33.758 1.00 39.94 94 THR A O 1
ATOM 716 N N . GLU A 1 95 ? 6.869 18.055 32.139 1.00 39.91 95 GLU A N 1
ATOM 717 C CA . GLU A 1 95 ? 8.099 18.077 31.306 1.00 39.91 95 GLU A CA 1
ATOM 718 C C . GLU A 1 95 ? 8.780 16.769 30.835 1.00 39.91 95 GLU A C 1
ATOM 720 O O . GLU A 1 95 ? 8.684 15.713 31.442 1.00 39.91 95 GLU A O 1
ATOM 725 N N . GLU A 1 96 ? 9.447 16.896 29.675 1.00 49.91 96 GLU A N 1
ATOM 726 C CA . GLU A 1 96 ? 10.077 15.935 28.741 1.00 49.91 96 GLU A CA 1
ATOM 727 C C . GLU A 1 96 ? 10.811 14.704 29.326 1.00 49.91 96 GLU A C 1
ATOM 729 O O . GLU A 1 96 ? 11.969 14.420 29.021 1.00 49.91 96 GLU A O 1
ATOM 734 N N . ALA A 1 97 ? 10.107 13.885 30.096 1.00 43.00 97 ALA A N 1
ATOM 735 C CA . ALA A 1 97 ? 10.436 12.489 30.314 1.00 43.00 97 ALA A CA 1
ATOM 736 C C . ALA A 1 97 ? 9.967 11.675 29.099 1.00 43.00 97 ALA A C 1
ATOM 738 O O . ALA A 1 97 ? 8.890 11.921 28.547 1.00 43.00 97 ALA A O 1
ATOM 739 N N . GLU A 1 98 ? 10.753 10.680 28.677 1.00 48.03 98 GLU A N 1
ATOM 740 C CA . GLU A 1 98 ? 10.294 9.657 27.736 1.00 48.03 98 GLU A CA 1
ATOM 741 C C . GLU A 1 98 ? 8.904 9.173 28.163 1.00 48.03 98 GLU A C 1
ATOM 743 O O . GLU A 1 98 ? 8.773 8.532 29.200 1.00 48.03 98 GLU A O 1
ATOM 748 N N . VAL A 1 99 ? 7.865 9.525 27.392 1.00 53.34 99 VAL A N 1
ATOM 749 C CA . VAL A 1 99 ? 6.459 9.336 27.784 1.00 53.34 99 VAL A CA 1
ATOM 750 C C . VAL A 1 99 ? 6.223 7.885 28.210 1.00 53.34 99 VAL A C 1
ATOM 752 O O . VAL A 1 99 ? 6.091 6.990 27.363 1.00 53.34 99 VAL A O 1
ATOM 755 N N . ALA A 1 100 ? 6.203 7.640 29.519 1.00 47.22 100 ALA A N 1
ATOM 756 C CA . ALA A 1 100 ? 5.982 6.326 30.089 1.00 47.22 100 ALA A CA 1
ATOM 757 C C . ALA A 1 100 ? 4.519 5.941 29.840 1.00 47.22 100 ALA A C 1
ATOM 759 O O . ALA A 1 100 ? 3.596 6.647 30.241 1.00 47.22 100 ALA A O 1
ATOM 760 N N . GLY A 1 101 ? 4.291 4.840 29.122 1.00 64.19 101 GLY A N 1
ATOM 761 C CA . GLY A 1 101 ? 2.944 4.360 28.819 1.00 64.19 101 GLY A CA 1
ATOM 762 C C . GLY A 1 101 ? 2.821 3.621 27.489 1.00 64.19 101 GLY A C 1
ATOM 763 O O . GLY A 1 101 ? 3.684 3.705 26.609 1.00 64.19 101 GLY A O 1
ATOM 764 N N . CYS A 1 102 ? 1.720 2.882 27.347 1.00 66.00 102 CYS A N 1
ATOM 765 C CA . CYS A 1 102 ? 1.363 2.219 26.099 1.00 66.00 102 CYS A CA 1
ATOM 766 C C . CYS A 1 102 ? 0.982 3.241 25.027 1.00 66.00 102 CYS A C 1
ATOM 768 O O . CYS A 1 102 ? 0.181 4.146 25.258 1.00 66.00 102 CYS A O 1
ATOM 770 N N . VAL A 1 103 ? 1.522 3.056 23.824 1.00 76.25 103 VAL A N 1
ATOM 771 C CA . VAL A 1 103 ? 1.193 3.890 22.669 1.00 76.25 103 VAL A CA 1
ATOM 772 C C . VAL A 1 103 ? -0.243 3.615 22.227 1.00 76.25 103 VAL A C 1
ATOM 774 O O . VAL A 1 103 ? -0.590 2.489 21.871 1.00 76.25 103 VAL A O 1
ATOM 777 N N . ASN A 1 104 ? -1.069 4.659 22.170 1.00 85.94 104 ASN A N 1
ATOM 778 C CA . ASN A 1 104 ? -2.392 4.563 21.567 1.00 85.94 104 ASN A CA 1
ATOM 779 C C . ASN A 1 104 ? -2.288 4.678 20.037 1.00 85.94 104 ASN A C 1
ATOM 781 O O . ASN A 1 104 ? -2.303 5.769 19.465 1.00 85.94 104 ASN A O 1
ATOM 785 N N . LEU A 1 105 ? -2.192 3.527 19.368 1.00 88.25 105 LEU A N 1
ATOM 786 C CA . LEU A 1 105 ? -2.064 3.453 17.910 1.00 88.25 105 LEU A CA 1
ATOM 787 C C . LEU A 1 105 ? -3.318 3.929 17.163 1.00 88.25 105 LEU A C 1
ATOM 789 O O . LEU A 1 105 ? -3.196 4.428 16.045 1.00 88.25 105 LEU A O 1
ATOM 793 N N . ARG A 1 106 ? -4.510 3.839 17.769 1.00 91.25 106 ARG A N 1
ATOM 794 C CA . ARG A 1 106 ? -5.734 4.407 17.178 1.00 91.25 106 ARG A CA 1
ATOM 795 C C . ARG A 1 106 ? -5.692 5.927 17.195 1.00 91.25 106 ARG A C 1
ATOM 797 O O . ARG A 1 106 ? -5.960 6.551 16.178 1.00 91.25 106 ARG A O 1
ATOM 804 N N . ARG A 1 107 ? -5.227 6.525 18.295 1.00 90.75 107 ARG A N 1
ATOM 805 C CA . ARG A 1 107 ? -5.020 7.976 18.361 1.00 90.75 107 ARG A CA 1
ATOM 806 C C . ARG A 1 107 ? -3.960 8.445 17.367 1.00 90.75 107 ARG A C 1
ATOM 808 O O . ARG A 1 107 ? -4.149 9.470 16.720 1.00 90.75 107 ARG A O 1
ATOM 815 N N . LEU A 1 108 ? -2.879 7.680 17.197 1.00 92.19 108 LEU A N 1
ATOM 816 C CA . LEU A 1 108 ? -1.913 7.937 16.127 1.00 92.19 108 LEU A CA 1
ATOM 817 C C . LEU A 1 108 ? -2.593 7.879 14.752 1.00 92.19 108 LEU A C 1
ATOM 819 O O . LEU A 1 108 ? -2.370 8.765 13.937 1.00 92.19 108 LEU A O 1
ATOM 823 N N . ALA A 1 109 ? -3.453 6.883 14.509 1.00 95.06 109 ALA A N 1
ATOM 824 C CA . ALA A 1 109 ? -4.182 6.776 13.249 1.00 95.06 109 ALA A CA 1
ATOM 825 C C . ALA A 1 109 ? -5.115 7.971 13.007 1.00 95.06 109 ALA A C 1
ATOM 827 O O . ALA A 1 109 ? -5.140 8.495 11.901 1.00 95.06 109 ALA A O 1
ATOM 828 N N . GLU A 1 110 ? -5.829 8.452 14.026 1.00 95.50 110 GLU A N 1
ATOM 829 C CA . GLU A 1 110 ? -6.678 9.647 13.930 1.00 95.50 110 GLU A CA 1
ATOM 830 C C . GLU A 1 110 ? -5.878 10.894 13.546 1.00 95.50 110 GLU A C 1
ATOM 832 O O . GLU A 1 110 ? -6.291 11.655 12.672 1.00 95.50 110 GLU A O 1
ATOM 837 N N . VAL A 1 111 ? -4.720 11.099 14.180 1.00 94.06 111 VAL A N 1
ATOM 838 C CA . VAL A 1 111 ? -3.842 12.238 13.885 1.00 94.06 111 VAL A CA 1
ATOM 839 C C . VAL A 1 111 ? -3.268 12.118 12.476 1.00 94.06 111 VAL A C 1
ATOM 841 O O . VAL A 1 111 ? -3.343 13.071 11.705 1.00 94.06 111 VAL A O 1
ATOM 844 N N . CYS A 1 112 ? -2.755 10.945 12.106 1.00 95.00 112 CYS A N 1
ATOM 845 C CA . CYS A 1 112 ? -2.276 10.682 10.753 1.00 95.00 112 CYS A CA 1
ATOM 846 C C . CYS A 1 112 ? -3.379 10.919 9.720 1.00 95.00 112 CYS A C 1
ATOM 848 O O . CYS A 1 112 ? -3.155 11.643 8.764 1.00 95.00 112 CYS A O 1
ATOM 850 N N . PHE A 1 113 ? -4.591 10.406 9.935 1.00 96.75 113 PHE A N 1
ATOM 851 C CA . PHE A 1 113 ? -5.719 10.615 9.027 1.00 96.75 113 PHE A CA 1
ATOM 852 C C . PHE A 1 113 ? -6.113 12.093 8.905 1.00 96.75 113 PHE A C 1
ATOM 854 O O . PHE A 1 113 ? -6.472 12.545 7.820 1.00 96.75 113 PHE A O 1
ATOM 861 N N . LYS A 1 114 ? -6.022 12.862 9.996 1.00 95.94 114 LYS A N 1
ATOM 862 C CA . LYS A 1 114 ? -6.331 14.297 9.999 1.00 95.94 114 LYS A CA 1
ATOM 863 C C . LYS A 1 114 ? -5.407 15.106 9.088 1.00 95.94 114 LYS A C 1
ATOM 865 O O . LYS A 1 114 ? -5.883 16.040 8.444 1.00 95.94 114 LYS A O 1
ATOM 870 N N . TYR A 1 115 ? -4.114 14.783 9.076 1.00 93.62 115 TYR A N 1
ATOM 871 C CA . TYR A 1 115 ? -3.099 15.559 8.353 1.00 93.62 115 TYR A CA 1
ATOM 872 C C . TYR A 1 115 ? -2.691 14.936 7.015 1.00 93.62 115 TYR A C 1
ATOM 874 O O . TYR A 1 115 ? -2.542 15.654 6.033 1.00 93.62 115 TYR A O 1
ATOM 882 N N . ASP A 1 116 ? -2.528 13.616 6.959 1.00 93.88 116 ASP A N 1
ATOM 883 C CA . ASP A 1 116 ? -2.196 12.875 5.745 1.00 93.88 116 ASP A CA 1
ATOM 884 C C . ASP A 1 116 ? -2.713 11.420 5.793 1.00 93.88 116 ASP A C 1
ATOM 886 O O . ASP A 1 116 ? -2.024 10.519 6.289 1.00 93.88 116 ASP A O 1
ATOM 890 N N . PRO A 1 117 ? -3.888 11.133 5.204 1.00 95.38 117 PRO A N 1
ATOM 891 C CA . PRO A 1 117 ? -4.395 9.768 5.060 1.00 95.38 117 PRO A CA 1
ATOM 892 C C . PRO A 1 117 ? -3.440 8.815 4.322 1.00 95.38 117 PRO A C 1
ATOM 894 O O . PRO A 1 117 ? -3.495 7.603 4.541 1.00 95.38 117 PRO A O 1
ATOM 897 N N . ASN A 1 118 ? -2.544 9.319 3.460 1.00 95.94 118 ASN A N 1
ATOM 898 C CA . ASN A 1 118 ? -1.611 8.464 2.718 1.00 95.94 118 ASN A CA 1
ATOM 899 C C . ASN A 1 118 ? -0.580 7.802 3.626 1.00 95.94 118 ASN A C 1
ATOM 901 O O . ASN A 1 118 ? -0.176 6.673 3.341 1.00 95.94 118 ASN A O 1
ATOM 905 N N . SER A 1 119 ? -0.192 8.469 4.712 1.00 95.81 119 SER A N 1
ATOM 906 C CA . SER A 1 119 ? 0.716 7.929 5.723 1.00 95.81 119 SER A CA 1
ATOM 907 C C . SER A 1 119 ? 0.204 6.619 6.339 1.00 95.81 119 SER A C 1
ATOM 909 O O . SER A 1 119 ? 0.994 5.744 6.679 1.00 95.81 119 SER A O 1
ATOM 911 N N . LEU A 1 120 ? -1.115 6.415 6.412 1.00 97.00 120 LEU A N 1
ATOM 912 C CA . LEU A 1 120 ? -1.705 5.161 6.894 1.00 97.00 120 LEU A CA 1
ATOM 913 C C . LEU A 1 120 ? -1.670 4.049 5.843 1.00 97.00 120 LEU A C 1
ATOM 915 O O . LEU A 1 120 ? -1.462 2.884 6.171 1.00 97.00 120 LEU A O 1
ATOM 919 N N . ILE A 1 121 ? -1.821 4.402 4.567 1.00 97.88 121 ILE A N 1
ATOM 920 C CA . ILE A 1 121 ? -1.734 3.442 3.458 1.00 97.88 121 ILE A CA 1
ATOM 921 C C . ILE A 1 121 ? -0.294 2.939 3.311 1.00 97.88 121 ILE A C 1
ATOM 923 O O . ILE A 1 121 ? -0.052 1.734 3.229 1.00 97.88 121 ILE A O 1
ATOM 927 N N . HIS A 1 122 ? 0.663 3.867 3.303 1.00 96.38 122 HIS A N 1
ATOM 928 C CA . HIS A 1 122 ? 2.075 3.597 3.019 1.00 96.38 122 HIS A CA 1
ATOM 929 C C . 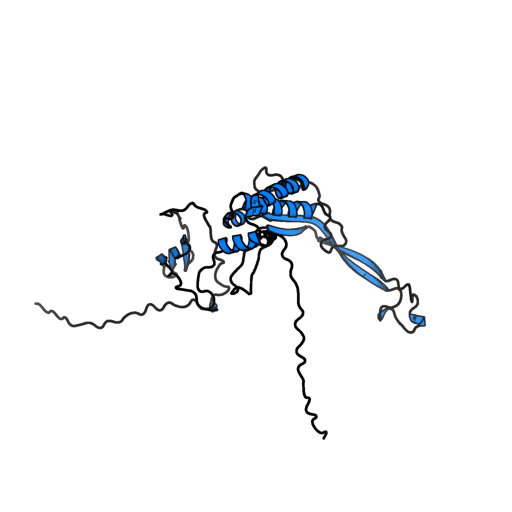HIS A 1 122 ? 2.929 3.337 4.254 1.00 96.38 122 HIS A C 1
ATOM 931 O O . HIS A 1 122 ? 4.113 3.039 4.111 1.00 96.38 122 HIS A O 1
ATOM 937 N N . GLY A 1 123 ? 2.333 3.412 5.442 1.00 94.31 123 GLY A N 1
ATOM 938 C CA . GLY A 1 123 ? 3.027 3.337 6.719 1.00 94.31 123 GLY A CA 1
ATOM 939 C C . GLY A 1 123 ? 3.741 4.640 7.075 1.00 94.31 123 GLY A C 1
ATOM 940 O O . GLY A 1 123 ? 4.106 5.450 6.222 1.00 94.31 123 GLY A O 1
ATOM 941 N N . VAL A 1 124 ? 3.957 4.833 8.372 1.00 93.75 124 VAL A N 1
ATOM 942 C CA . VAL A 1 124 ? 4.625 6.016 8.916 1.00 93.75 124 VAL A CA 1
ATOM 943 C C . VAL A 1 124 ? 5.485 5.620 10.098 1.00 93.75 124 VAL A C 1
ATOM 945 O O . VAL A 1 124 ? 5.122 4.732 10.870 1.00 93.75 124 VAL A O 1
ATOM 948 N N . PHE A 1 125 ? 6.621 6.292 10.243 1.00 92.50 125 PHE A N 1
ATOM 949 C CA . PHE A 1 125 ? 7.483 6.185 11.407 1.00 92.50 125 PHE A CA 1
ATOM 950 C C . PHE A 1 125 ? 7.891 7.588 11.854 1.00 92.50 125 PHE A C 1
ATOM 952 O O . PHE A 1 125 ? 8.566 8.305 11.120 1.00 92.50 125 PHE A O 1
ATOM 959 N N . LEU A 1 126 ? 7.450 7.988 13.047 1.00 87.88 126 LEU A N 1
ATOM 960 C CA . LEU A 1 126 ? 7.747 9.295 13.630 1.00 87.88 126 LEU A CA 1
ATOM 961 C C . LEU A 1 126 ? 8.883 9.138 14.642 1.00 87.88 126 LEU A C 1
ATOM 963 O O . LEU A 1 126 ? 8.654 9.040 15.846 1.00 87.88 126 LEU A O 1
ATOM 967 N N . GLU A 1 127 ? 10.119 9.094 14.138 1.00 83.31 127 GLU A N 1
ATOM 968 C CA . GLU A 1 127 ? 11.312 8.815 14.953 1.00 83.31 127 GLU A CA 1
ATOM 969 C C . GLU A 1 127 ? 11.488 9.805 16.115 1.00 83.31 127 GLU A C 1
ATOM 971 O O . GLU A 1 127 ? 11.832 9.407 17.226 1.00 83.31 127 GLU A O 1
ATOM 976 N N . LYS A 1 128 ? 11.191 11.091 15.874 1.00 78.44 128 LYS A N 1
ATOM 977 C CA . LYS A 1 128 ? 11.393 12.181 16.838 1.00 78.44 128 LYS A CA 1
ATOM 978 C C . LYS A 1 128 ? 10.418 12.122 18.010 1.00 78.44 128 LYS A C 1
ATOM 980 O O . LYS A 1 128 ? 10.645 12.781 19.014 1.00 78.44 128 LYS A O 1
ATOM 985 N N . ILE A 1 129 ? 9.364 11.312 17.909 1.00 74.19 129 ILE A N 1
ATOM 986 C CA . ILE A 1 129 ? 8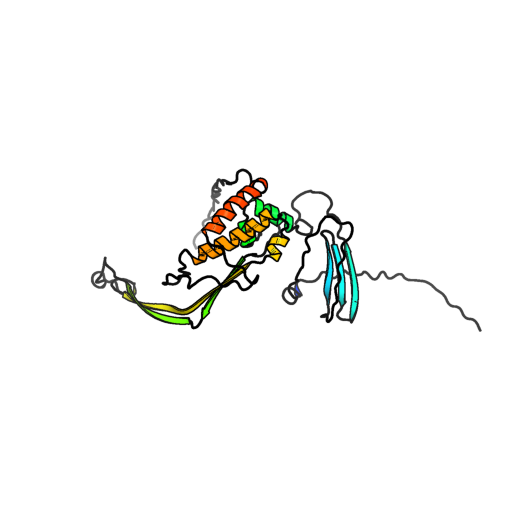.384 11.124 18.977 1.00 74.19 129 ILE A CA 1
ATOM 987 C C . ILE A 1 129 ? 8.684 9.797 19.678 1.00 74.19 129 ILE A C 1
ATOM 989 O O . ILE A 1 129 ? 8.038 8.768 19.452 1.00 74.19 129 ILE A O 1
ATOM 993 N N . ALA A 1 130 ? 9.730 9.832 20.506 1.00 66.88 130 ALA A N 1
ATOM 994 C CA . ALA A 1 130 ? 10.193 8.727 21.346 1.00 66.88 130 ALA A CA 1
ATOM 995 C C . ALA A 1 130 ? 10.489 7.408 20.599 1.00 66.88 130 ALA A C 1
ATOM 997 O O . ALA A 1 130 ? 10.408 6.346 21.211 1.00 66.88 130 ALA A O 1
ATOM 998 N N . GLY A 1 131 ? 10.747 7.433 19.281 1.00 75.62 131 GLY A N 1
ATOM 999 C CA . GLY A 1 131 ? 11.094 6.254 18.470 1.00 75.62 131 GLY A CA 1
ATOM 1000 C C . GLY A 1 131 ? 10.055 5.120 18.429 1.00 75.62 131 GLY A C 1
ATOM 1001 O O . GLY A 1 131 ? 10.342 4.043 17.907 1.00 75.62 131 GLY A O 1
ATOM 1002 N N . ARG A 1 132 ? 8.853 5.327 18.978 1.00 78.38 132 ARG A N 1
ATOM 1003 C CA . ARG A 1 132 ? 7.839 4.273 19.187 1.00 78.38 132 ARG A CA 1
ATOM 1004 C C . ARG A 1 132 ? 6.618 4.414 18.285 1.00 78.38 132 ARG A C 1
ATOM 1006 O O . ARG A 1 132 ? 5.915 3.431 18.055 1.00 78.38 132 ARG A O 1
ATOM 1013 N N . LEU A 1 133 ? 6.345 5.619 17.785 1.00 85.94 133 LEU A N 1
ATOM 1014 C CA . LEU A 1 133 ? 5.152 5.893 16.989 1.00 85.94 133 LEU A CA 1
ATOM 1015 C C . LEU A 1 133 ? 5.348 5.442 15.544 1.00 85.94 133 LEU A C 1
ATOM 1017 O O . LEU A 1 133 ? 6.067 6.072 14.765 1.00 85.94 133 LEU A O 1
ATOM 1021 N N . ARG A 1 134 ? 4.682 4.343 15.183 1.00 90.56 134 ARG A N 1
ATOM 1022 C CA . ARG A 1 134 ? 4.662 3.834 13.814 1.00 90.56 134 ARG A CA 1
ATOM 1023 C C . ARG A 1 134 ? 3.347 3.161 13.463 1.00 90.56 134 ARG A C 1
ATOM 1025 O O . ARG A 1 134 ? 2.748 2.500 14.308 1.00 90.56 134 ARG A O 1
ATOM 1032 N N . HIS A 1 135 ? 2.985 3.240 12.189 1.00 92.88 135 HIS A N 1
ATOM 1033 C CA . HIS A 1 135 ? 2.026 2.332 11.567 1.00 92.88 135 HIS A CA 1
ATOM 1034 C C . HIS A 1 135 ? 2.718 1.538 10.460 1.00 92.88 135 HIS A C 1
ATOM 1036 O O . HIS A 1 135 ? 3.450 2.131 9.661 1.00 92.88 135 HIS A O 1
ATOM 1042 N N . PRO A 1 136 ? 2.520 0.208 10.396 1.00 93.75 136 PRO A N 1
ATOM 1043 C CA . PRO A 1 136 ? 2.977 -0.581 9.261 1.00 93.75 136 PRO A CA 1
ATOM 1044 C C . PRO A 1 136 ? 2.234 -0.166 7.985 1.00 93.75 136 PRO A C 1
ATOM 1046 O O . PRO A 1 136 ? 1.202 0.500 8.031 1.00 93.75 136 PRO A O 1
ATOM 1049 N N . ARG A 1 137 ? 2.757 -0.566 6.828 1.00 94.62 137 ARG A N 1
ATOM 1050 C CA . ARG A 1 137 ? 2.122 -0.268 5.538 1.00 94.62 137 ARG A CA 1
ATOM 1051 C C . ARG A 1 137 ? 0.884 -1.138 5.361 1.00 94.62 137 ARG A C 1
ATOM 1053 O O . ARG A 1 137 ? 1.009 -2.356 5.444 1.00 94.62 137 ARG A O 1
ATOM 1060 N N . ALA A 1 138 ? -0.268 -0.531 5.087 1.00 96.56 138 ALA A N 1
ATOM 1061 C CA . ALA A 1 138 ? -1.490 -1.269 4.768 1.00 96.56 138 ALA A CA 1
ATOM 1062 C C . ALA A 1 138 ? -1.492 -1.765 3.312 1.00 96.56 138 ALA A C 1
ATOM 1064 O O . ALA A 1 138 ? -2.018 -2.837 3.022 1.00 96.56 138 ALA A O 1
ATOM 1065 N N . LEU A 1 139 ? -0.888 -0.998 2.397 1.00 97.69 139 LEU A N 1
ATOM 1066 C CA . LEU A 1 139 ? -0.695 -1.372 0.998 1.00 97.69 139 LEU A CA 1
ATOM 1067 C C . LEU A 1 139 ? 0.758 -1.793 0.774 1.00 97.69 139 LEU A C 1
ATOM 1069 O O . LEU A 1 139 ? 1.691 -1.026 1.012 1.00 97.69 139 LEU A O 1
ATOM 1073 N N . SER A 1 140 ? 0.951 -3.012 0.283 1.00 95.75 140 SER A N 1
ATOM 1074 C CA . SER A 1 140 ? 2.253 -3.523 -0.145 1.00 95.75 140 SER A CA 1
ATOM 1075 C C . SER A 1 140 ? 2.183 -4.005 -1.584 1.00 95.75 140 SER A C 1
ATOM 1077 O O . SER A 1 140 ? 1.147 -4.489 -2.035 1.00 95.75 140 SER A O 1
ATOM 1079 N N . ALA A 1 141 ? 3.293 -3.876 -2.303 1.00 94.06 141 ALA A N 1
ATOM 1080 C CA . ALA A 1 141 ? 3.405 -4.340 -3.673 1.00 94.06 141 ALA A CA 1
ATOM 1081 C C . ALA A 1 141 ? 4.808 -4.871 -3.954 1.00 94.06 141 ALA A C 1
ATOM 1083 O O . ALA A 1 141 ? 5.782 -4.422 -3.343 1.00 94.06 141 ALA A O 1
ATOM 1084 N N . PHE A 1 142 ? 4.903 -5.802 -4.894 1.00 93.38 142 PHE A N 1
ATOM 1085 C CA . PHE A 1 142 ? 6.165 -6.254 -5.467 1.00 93.38 142 PHE A CA 1
ATOM 1086 C C . PHE A 1 142 ? 5.955 -6.639 -6.929 1.00 93.38 142 PHE A C 1
ATOM 1088 O O . PHE A 1 142 ? 4.830 -6.876 -7.364 1.00 93.38 142 PHE A O 1
ATOM 1095 N N . ILE A 1 143 ? 7.040 -6.672 -7.693 1.00 91.50 143 ILE A N 1
ATOM 1096 C CA . ILE A 1 143 ? 7.010 -6.999 -9.115 1.00 91.50 143 ILE A CA 1
ATOM 1097 C C . ILE A 1 143 ? 7.967 -8.158 -9.333 1.00 91.50 143 ILE A C 1
ATOM 1099 O O . ILE A 1 143 ? 9.115 -8.110 -8.896 1.00 91.50 143 ILE A O 1
ATOM 1103 N N . GLU A 1 144 ? 7.472 -9.200 -9.980 1.00 92.38 144 GLU A N 1
ATOM 1104 C CA . GLU A 1 144 ? 8.226 -10.404 -10.289 1.00 92.38 144 GLU A CA 1
ATOM 1105 C C . GLU A 1 144 ? 8.466 -10.476 -11.792 1.00 92.38 144 GLU A C 1
ATOM 1107 O O . GLU A 1 144 ? 7.527 -10.380 -12.581 1.00 92.38 144 GLU A O 1
ATOM 1112 N N . ALA A 1 145 ? 9.725 -10.652 -12.181 1.00 91.31 145 ALA A N 1
ATOM 1113 C CA . ALA A 1 145 ? 10.124 -10.884 -13.559 1.00 91.31 145 ALA A CA 1
ATOM 1114 C C . ALA A 1 145 ? 10.488 -12.364 -13.729 1.00 91.31 145 ALA A C 1
ATOM 1116 O O . ALA A 1 145 ? 11.484 -12.838 -13.179 1.00 91.31 145 ALA A O 1
ATOM 1117 N N . ARG A 1 146 ? 9.683 -13.103 -14.493 1.00 94.12 146 ARG A N 1
ATOM 1118 C CA . ARG A 1 146 ? 9.917 -14.515 -14.800 1.00 94.12 146 ARG A CA 1
ATOM 1119 C C . ARG A 1 146 ? 10.709 -14.648 -16.095 1.00 94.12 146 ARG A C 1
ATOM 1121 O O . ARG A 1 146 ? 10.429 -13.973 -17.082 1.00 94.12 146 ARG A O 1
ATOM 1128 N N . GLY A 1 147 ? 11.686 -15.554 -16.089 1.00 93.88 147 GLY A N 1
ATOM 1129 C CA . GLY A 1 147 ? 12.507 -15.823 -17.270 1.00 93.88 147 GLY A CA 1
ATOM 1130 C C . GLY A 1 147 ? 13.360 -14.620 -17.669 1.00 93.88 147 GLY A C 1
ATOM 1131 O O . GLY A 1 147 ? 13.488 -14.339 -18.856 1.00 93.88 147 GLY A O 1
ATOM 1132 N N . ALA A 1 148 ? 13.896 -13.889 -16.686 1.00 92.38 148 ALA A N 1
ATOM 1133 C CA . ALA A 1 148 ? 14.742 -12.731 -16.940 1.00 92.38 148 ALA A CA 1
ATOM 1134 C C . ALA A 1 148 ? 16.023 -13.131 -17.696 1.00 92.38 148 ALA A C 1
ATOM 1136 O O . ALA A 1 148 ? 16.691 -14.099 -17.329 1.00 92.38 148 ALA A O 1
ATOM 1137 N N . ARG A 1 149 ? 16.364 -12.389 -18.753 1.00 92.25 149 ARG A N 1
ATOM 1138 C CA . ARG A 1 149 ? 17.518 -12.636 -19.630 1.00 92.25 149 ARG A CA 1
ATOM 1139 C C . ARG A 1 149 ? 18.258 -11.329 -19.927 1.00 92.25 149 ARG A C 1
ATOM 1141 O O . ARG A 1 149 ? 17.609 -10.286 -20.053 1.00 92.25 149 ARG A O 1
ATOM 1148 N N . PRO A 1 150 ? 19.595 -11.362 -20.069 1.00 91.88 150 PRO A N 1
ATOM 1149 C CA . PRO A 1 150 ? 20.346 -10.218 -20.568 1.00 91.88 150 PRO A CA 1
ATOM 1150 C C . PRO A 1 150 ? 19.880 -9.826 -21.974 1.00 91.88 150 PRO A C 1
ATOM 1152 O O . PRO A 1 150 ? 19.671 -10.685 -22.829 1.00 91.88 150 PRO A O 1
ATOM 1155 N N . ALA A 1 151 ? 19.746 -8.526 -22.201 1.00 89.38 151 ALA A N 1
ATOM 1156 C CA . ALA A 1 151 ? 19.546 -7.912 -23.503 1.00 89.38 151 ALA A CA 1
ATOM 1157 C C . ALA A 1 151 ? 20.730 -6.977 -23.757 1.00 89.38 151 ALA A C 1
ATOM 1159 O O . ALA A 1 151 ? 20.737 -5.810 -23.358 1.00 89.38 151 ALA A O 1
ATOM 1160 N N . ASP A 1 152 ? 21.777 -7.538 -24.353 1.00 90.56 152 ASP A N 1
ATOM 1161 C CA . ASP A 1 152 ? 22.991 -6.800 -24.673 1.00 90.56 152 ASP A CA 1
ATOM 1162 C C . ASP A 1 152 ? 22.769 -5.940 -25.922 1.00 90.56 152 ASP A C 1
ATOM 1164 O O . ASP A 1 152 ? 22.287 -6.406 -26.953 1.00 90.56 152 ASP A O 1
ATOM 1168 N N . SER A 1 153 ? 23.124 -4.664 -25.820 1.00 87.88 153 SER A N 1
ATOM 1169 C CA . SER A 1 153 ? 23.069 -3.681 -26.897 1.00 87.88 153 SER A CA 1
ATOM 1170 C C . SER A 1 153 ? 24.361 -2.864 -26.933 1.00 87.88 153 SER A C 1
ATOM 1172 O O . SER A 1 153 ? 25.134 -2.827 -25.975 1.00 87.88 153 SER A O 1
ATOM 1174 N N . GLY A 1 154 ? 24.629 -2.222 -28.065 1.00 88.25 154 GLY A N 1
ATOM 1175 C CA . GLY A 1 154 ? 25.727 -1.272 -28.218 1.00 88.25 154 GLY A CA 1
ATOM 1176 C C . GLY A 1 154 ? 25.196 0.146 -28.377 1.00 88.25 154 GLY A C 1
ATOM 1177 O O . GLY A 1 154 ? 24.074 0.356 -28.834 1.00 88.25 154 GLY A O 1
ATOM 1178 N N . GLY A 1 155 ? 26.014 1.129 -28.033 1.00 86.44 155 GLY A N 1
ATOM 1179 C CA . GLY A 1 155 ? 25.765 2.529 -28.346 1.00 86.44 155 GLY A CA 1
ATOM 1180 C C . GLY A 1 155 ? 27.048 3.223 -28.769 1.00 86.44 155 GLY A C 1
ATOM 1181 O O . GLY A 1 155 ? 28.144 2.703 -28.578 1.00 86.44 155 GLY A O 1
ATOM 1182 N N . VAL A 1 156 ? 26.917 4.411 -29.349 1.00 87.38 156 VAL A N 1
ATOM 1183 C CA . VAL A 1 156 ? 28.058 5.281 -29.645 1.00 87.38 156 VAL A CA 1
ATOM 1184 C C . VAL A 1 156 ? 27.771 6.639 -29.030 1.00 87.38 156 VAL A C 1
ATOM 1186 O O . VAL A 1 156 ? 26.740 7.253 -29.313 1.00 87.38 156 VAL A O 1
ATOM 1189 N N . LYS A 1 157 ? 28.672 7.118 -28.169 1.00 84.50 157 LYS A N 1
ATOM 1190 C CA . LYS A 1 157 ? 28.674 8.522 -27.760 1.00 84.50 157 LYS A CA 1
ATOM 1191 C C . LYS A 1 157 ? 29.156 9.318 -28.963 1.00 84.50 157 LYS A C 1
ATOM 1193 O O . LYS A 1 157 ? 30.306 9.157 -29.346 1.00 84.50 157 LYS A O 1
ATOM 1198 N N . PHE A 1 158 ? 28.301 10.151 -29.546 1.00 83.00 158 PHE A N 1
ATOM 1199 C CA . PHE A 1 158 ? 28.710 11.051 -30.621 1.00 83.00 158 PHE A CA 1
ATOM 1200 C C . PHE A 1 158 ? 29.208 12.375 -30.048 1.00 83.00 158 PHE A C 1
ATOM 1202 O O . PHE A 1 158 ? 28.443 13.100 -29.410 1.00 83.00 158 PHE A O 1
ATOM 1209 N N . ASP A 1 159 ? 30.468 12.706 -30.309 1.00 81.88 159 ASP A N 1
ATOM 1210 C CA . ASP A 1 159 ? 31.026 14.017 -29.995 1.00 81.88 159 ASP A CA 1
ATOM 1211 C C . ASP A 1 159 ? 30.873 14.925 -31.217 1.00 81.88 159 ASP A C 1
ATOM 1213 O O . ASP A 1 159 ? 31.611 14.827 -32.197 1.00 81.88 159 ASP A O 1
ATOM 1217 N N . ARG A 1 160 ? 29.853 15.787 -31.178 1.00 81.50 160 ARG A N 1
ATOM 1218 C CA . ARG A 1 160 ? 29.563 16.740 -32.260 1.00 81.50 160 ARG A CA 1
ATOM 1219 C C . ARG A 1 160 ? 30.483 17.963 -32.237 1.00 81.50 160 ARG A C 1
ATOM 1221 O O . ARG A 1 160 ? 30.509 18.692 -33.222 1.00 81.50 160 ARG A O 1
ATOM 1228 N N . ILE A 1 161 ? 31.190 18.199 -31.131 1.00 79.44 161 ILE A N 1
ATOM 1229 C CA . ILE A 1 161 ? 32.034 19.383 -30.926 1.00 79.44 161 ILE A CA 1
ATOM 1230 C C . ILE A 1 161 ? 33.471 19.061 -31.338 1.00 79.44 161 ILE A C 1
ATOM 1232 O O . ILE A 1 161 ? 34.098 19.851 -32.040 1.00 79.44 161 ILE A O 1
ATOM 1236 N N . LEU A 1 162 ? 33.970 17.878 -30.970 1.00 73.44 162 LEU A N 1
ATOM 1237 C CA . LEU A 1 162 ? 35.303 17.408 -31.336 1.00 73.44 162 LEU A CA 1
ATOM 1238 C C . LEU A 1 162 ? 35.280 15.950 -31.844 1.00 73.44 162 LEU A C 1
ATOM 1240 O O . LEU A 1 162 ? 35.763 15.041 -31.169 1.00 73.44 162 LEU A O 1
ATOM 1244 N N . PRO A 1 163 ? 34.784 15.697 -33.073 1.00 69.31 163 PRO A N 1
ATOM 1245 C CA . PRO A 1 163 ? 34.680 14.341 -33.625 1.00 69.31 163 PRO A CA 1
ATOM 1246 C C . PRO A 1 163 ? 36.039 13.651 -33.827 1.00 69.31 163 PRO A C 1
ATOM 1248 O O . PRO A 1 163 ? 36.116 12.424 -33.863 1.00 69.31 163 PRO A O 1
ATOM 1251 N N . LYS A 1 164 ? 37.109 14.445 -33.988 1.00 74.06 164 LYS A N 1
ATOM 1252 C CA . LYS A 1 164 ? 38.499 13.996 -34.156 1.00 74.06 164 LYS A CA 1
ATOM 1253 C C . LYS A 1 164 ? 39.353 14.518 -32.993 1.00 74.06 164 LYS A C 1
ATOM 1255 O O . LYS A 1 164 ? 40.018 15.544 -33.139 1.00 74.06 164 LYS A O 1
ATOM 1260 N N . PRO A 1 165 ? 39.342 13.834 -31.840 1.00 68.44 165 PRO A N 1
ATOM 1261 C CA . PRO A 1 165 ? 39.998 14.320 -30.628 1.00 68.44 165 PRO A CA 1
ATOM 1262 C C . PRO A 1 165 ? 41.529 14.387 -30.758 1.00 68.44 165 PRO A C 1
ATOM 1264 O O . PRO A 1 165 ? 42.164 15.218 -30.107 1.00 68.44 165 PRO A O 1
ATOM 1267 N N . SER A 1 166 ? 42.104 13.622 -31.695 1.00 69.31 166 SER A N 1
ATOM 1268 C CA . SER A 1 166 ? 43.533 13.641 -32.029 1.00 69.31 166 SER A CA 1
ATOM 1269 C C . SER A 1 166 ? 44.053 15.010 -32.479 1.00 69.31 166 SER A C 1
ATOM 1271 O O . SER A 1 166 ? 45.229 15.296 -32.287 1.00 69.31 166 SER A O 1
ATOM 1273 N N . VAL A 1 167 ? 43.196 15.882 -33.024 1.00 68.06 167 VAL A N 1
ATOM 1274 C CA . VAL A 1 167 ? 43.580 17.238 -33.464 1.00 68.06 167 VAL A CA 1
ATOM 1275 C C . VAL A 1 167 ? 43.866 18.168 -32.275 1.00 68.06 167 VAL A C 1
ATOM 1277 O O . VAL A 1 167 ? 44.625 19.120 -32.413 1.00 68.06 167 VAL A O 1
ATOM 1280 N N . ALA A 1 168 ? 43.307 17.875 -31.097 1.00 67.38 168 ALA A N 1
ATOM 1281 C CA . ALA A 1 168 ? 43.508 18.647 -29.869 1.00 67.38 168 ALA A CA 1
ATOM 1282 C C . ALA A 1 168 ? 44.398 17.923 -28.839 1.00 67.38 168 ALA A C 1
ATOM 1284 O O . ALA A 1 168 ? 44.438 18.322 -27.678 1.00 67.38 168 ALA A O 1
ATOM 1285 N N . GLY A 1 169 ? 45.070 16.832 -29.229 1.00 72.56 169 GLY A N 1
ATOM 1286 C CA . GLY A 1 169 ? 45.858 16.006 -28.305 1.00 72.56 169 GLY A CA 1
ATOM 1287 C C . GLY A 1 169 ? 45.020 15.241 -27.270 1.00 72.56 169 GLY A C 1
ATOM 1288 O O . GLY A 1 169 ? 45.554 14.796 -26.258 1.00 72.56 169 GLY A O 1
ATOM 1289 N N . LEU A 1 170 ? 43.714 15.091 -27.506 1.00 75.69 170 LEU A N 1
ATOM 1290 C CA . LEU A 1 170 ? 42.787 14.353 -26.649 1.00 75.69 170 LEU A CA 1
ATOM 1291 C C . LEU A 1 170 ? 42.499 12.966 -27.247 1.00 75.69 170 LEU A C 1
ATOM 1293 O O . LEU A 1 170 ? 42.656 12.742 -28.448 1.00 75.69 170 LEU A O 1
ATOM 1297 N N . GLY A 1 171 ? 42.067 12.017 -26.414 1.00 71.94 171 GLY A N 1
ATOM 1298 C CA . GLY A 1 171 ? 41.855 10.623 -26.817 1.00 71.94 171 GLY A CA 1
ATOM 1299 C C . GLY A 1 171 ? 40.510 10.046 -26.380 1.00 71.94 171 GLY A C 1
ATOM 1300 O O . GLY A 1 171 ? 39.861 10.563 -25.467 1.00 71.94 171 GLY A O 1
ATOM 1301 N N . ALA A 1 172 ? 40.126 8.933 -27.014 1.00 69.25 172 ALA A N 1
ATOM 1302 C CA . ALA A 1 172 ? 38.919 8.173 -26.679 1.00 69.25 172 ALA A CA 1
ATOM 1303 C C . ALA A 1 172 ? 38.941 7.644 -25.232 1.00 69.25 172 ALA A C 1
ATOM 1305 O O . ALA A 1 172 ? 37.902 7.622 -24.578 1.00 69.25 172 ALA A O 1
ATOM 1306 N N . GLU A 1 173 ? 40.131 7.329 -24.708 1.00 73.31 173 GLU A N 1
ATOM 1307 C CA . GLU A 1 173 ? 40.364 6.893 -23.320 1.00 73.31 173 GLU A CA 1
ATOM 1308 C C . GLU A 1 173 ? 39.918 7.939 -22.281 1.00 73.31 173 GLU A C 1
ATOM 1310 O O . GLU A 1 173 ? 39.461 7.601 -21.193 1.00 73.31 173 GLU A O 1
ATOM 1315 N N . ALA A 1 174 ? 40.008 9.229 -22.628 1.00 73.81 174 ALA A N 1
ATOM 1316 C CA . ALA A 1 174 ? 39.553 10.343 -21.795 1.00 73.81 174 ALA A CA 1
ATOM 1317 C C . ALA A 1 174 ? 38.098 10.765 -22.105 1.00 73.81 174 ALA A C 1
ATOM 1319 O O . ALA A 1 174 ? 37.605 11.755 -21.567 1.00 73.81 174 ALA A O 1
ATOM 1320 N N . GLY A 1 175 ? 37.401 10.017 -22.970 1.00 69.94 175 GLY A N 1
ATOM 1321 C CA . GLY A 1 175 ? 35.995 10.223 -23.314 1.00 69.94 175 GLY A CA 1
ATOM 1322 C C . GLY A 1 175 ? 35.728 11.237 -24.430 1.00 69.94 175 GLY A C 1
ATOM 1323 O O . GLY A 1 175 ? 34.573 11.649 -24.576 1.00 69.94 175 GLY A O 1
ATOM 1324 N N . TYR A 1 176 ? 36.740 11.645 -25.202 1.00 76.62 176 TYR A N 1
ATOM 1325 C CA . TYR A 1 176 ? 36.591 12.583 -26.325 1.00 76.62 176 TYR A CA 1
ATOM 1326 C C . TYR A 1 176 ? 36.406 11.861 -27.662 1.00 76.62 176 TYR A C 1
ATOM 1328 O O . TYR A 1 176 ? 36.923 10.761 -27.860 1.00 76.62 176 TYR A O 1
ATOM 1336 N N . GLY A 1 177 ? 35.709 12.498 -28.606 1.00 79.38 177 GLY A N 1
ATOM 1337 C CA . GLY A 1 177 ? 35.398 11.886 -29.897 1.00 79.38 177 GLY A CA 1
ATOM 1338 C C . GLY A 1 177 ? 34.271 10.854 -29.826 1.00 79.38 177 GLY A C 1
ATOM 1339 O O . GLY A 1 177 ? 33.553 10.736 -28.830 1.00 79.38 177 GLY A O 1
ATOM 1340 N N . ASN A 1 178 ? 34.096 10.102 -30.915 1.00 84.75 178 ASN A N 1
ATOM 1341 C CA . ASN A 1 178 ? 33.052 9.084 -30.987 1.00 84.75 178 ASN A CA 1
ATOM 1342 C C . ASN A 1 178 ? 33.494 7.800 -30.273 1.00 84.75 178 ASN A C 1
ATOM 1344 O O . ASN A 1 178 ? 34.413 7.132 -30.742 1.00 84.75 178 ASN A O 1
ATOM 1348 N N . VAL A 1 179 ? 32.831 7.439 -29.171 1.00 83.38 179 VAL A N 1
ATOM 1349 C CA . VAL A 1 179 ? 33.213 6.280 -28.340 1.00 83.38 179 VAL A CA 1
ATOM 1350 C C . VAL A 1 179 ? 32.109 5.216 -28.371 1.00 83.38 179 VAL A C 1
ATOM 1352 O O . VAL A 1 179 ? 31.030 5.456 -27.815 1.00 83.38 179 VAL A O 1
ATOM 1355 N N . PRO A 1 180 ? 32.338 4.051 -29.012 1.00 85.81 180 PRO A N 1
ATOM 1356 C CA . PRO A 1 180 ? 31.464 2.890 -28.883 1.00 85.81 180 PRO A CA 1
ATOM 1357 C C . PRO A 1 180 ? 31.480 2.347 -27.451 1.00 85.81 180 PRO A C 1
ATOM 1359 O O . PRO A 1 180 ? 32.535 2.236 -26.833 1.00 85.81 180 PRO A O 1
ATOM 1362 N N . PHE A 1 181 ? 30.317 1.980 -26.927 1.00 85.81 181 PHE A N 1
ATOM 1363 C CA . PHE A 1 181 ? 30.179 1.368 -25.610 1.00 85.81 181 PHE A CA 1
ATOM 1364 C C . PHE A 1 181 ? 29.183 0.210 -25.653 1.00 85.81 181 PHE A C 1
ATOM 1366 O O . PHE A 1 181 ? 28.248 0.197 -26.454 1.00 85.81 181 PHE A O 1
ATOM 1373 N N . HIS A 1 182 ? 29.381 -0.763 -24.765 1.00 88.81 182 HIS A N 1
ATOM 1374 C CA . HIS A 1 182 ? 28.424 -1.839 -24.542 1.00 88.81 182 HIS A CA 1
ATOM 1375 C C . HIS A 1 182 ? 27.421 -1.416 -23.463 1.00 88.81 182 HIS A C 1
ATOM 1377 O O . HIS A 1 182 ? 27.772 -0.735 -22.498 1.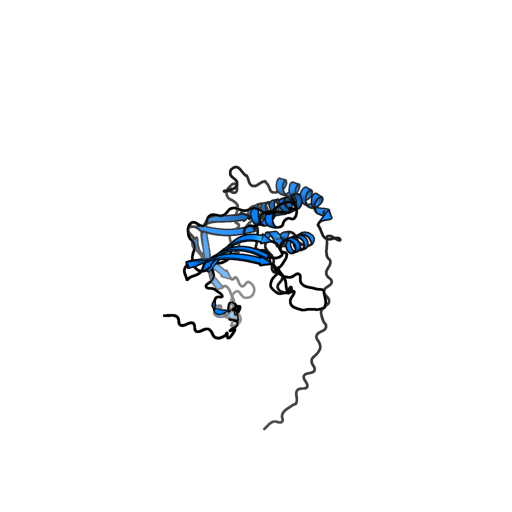00 88.81 182 HIS A O 1
ATOM 1383 N N . ARG A 1 183 ? 26.167 -1.826 -23.616 1.00 85.25 183 ARG A N 1
ATOM 1384 C CA . ARG A 1 183 ? 25.112 -1.667 -22.622 1.00 85.25 183 ARG A CA 1
ATOM 1385 C C . ARG A 1 183 ? 24.432 -3.014 -22.422 1.00 85.25 183 ARG A C 1
ATOM 1387 O O . ARG A 1 183 ? 23.912 -3.593 -23.366 1.00 85.25 183 ARG A O 1
ATOM 1394 N N . ARG A 1 184 ? 24.390 -3.482 -21.180 1.00 86.50 184 ARG A N 1
ATOM 1395 C CA . ARG A 1 184 ? 23.605 -4.653 -20.795 1.00 86.50 184 ARG A CA 1
ATOM 1396 C C . ARG A 1 184 ? 22.317 -4.200 -20.131 1.00 86.50 184 ARG A C 1
ATOM 1398 O O . ARG A 1 184 ? 22.358 -3.608 -19.055 1.00 86.50 184 ARG A O 1
ATOM 1405 N N . GLU A 1 185 ? 21.194 -4.479 -20.772 1.00 87.06 185 GLU A N 1
ATOM 1406 C CA . GLU A 1 185 ? 19.868 -4.349 -20.174 1.00 87.06 185 GLU A CA 1
ATOM 1407 C C . GLU A 1 185 ? 19.328 -5.742 -19.818 1.00 87.06 185 GLU A C 1
ATOM 1409 O O . GLU A 1 185 ? 19.987 -6.759 -20.046 1.00 87.06 185 GLU A O 1
ATOM 1414 N N . PHE A 1 186 ? 18.142 -5.804 -19.217 1.00 87.19 186 PHE A N 1
ATOM 1415 C CA . PHE A 1 186 ? 17.475 -7.062 -18.894 1.00 87.19 186 PHE A CA 1
ATOM 1416 C C . PHE A 1 186 ? 16.047 -7.029 -19.416 1.00 87.19 186 PHE A C 1
ATOM 1418 O O . PHE A 1 186 ? 15.342 -6.033 -19.266 1.00 87.19 186 PHE A O 1
ATOM 1425 N N . THR A 1 187 ? 15.628 -8.142 -20.001 1.00 89.56 187 THR A N 1
ATOM 1426 C CA . THR A 1 187 ? 14.249 -8.388 -20.434 1.00 89.56 187 THR A CA 1
ATOM 1427 C C . THR A 1 187 ? 13.706 -9.595 -19.685 1.00 89.56 187 THR A C 1
ATOM 1429 O O . THR A 1 187 ? 14.472 -10.344 -19.080 1.00 89.56 187 THR A O 1
ATOM 1432 N N . ALA A 1 188 ? 12.392 -9.786 -19.687 1.00 90.81 188 ALA A N 1
ATOM 1433 C CA . ALA A 1 188 ? 11.748 -10.927 -19.049 1.00 90.81 188 ALA A CA 1
ATOM 1434 C C . ALA A 1 188 ? 10.631 -11.466 -19.941 1.00 90.81 188 ALA A C 1
ATOM 1436 O O . ALA A 1 188 ? 10.032 -10.715 -20.705 1.00 90.81 188 ALA A O 1
ATOM 1437 N N . GLU A 1 189 ? 10.355 -12.763 -19.829 1.00 92.50 189 GLU A N 1
ATOM 1438 C CA . GLU A 1 189 ? 9.245 -13.414 -20.532 1.00 92.50 189 GLU A CA 1
ATOM 1439 C C . GLU A 1 189 ? 7.894 -12.912 -20.011 1.00 92.50 189 GLU A C 1
ATOM 1441 O O . GLU A 1 189 ? 6.976 -12.668 -20.787 1.00 92.50 189 GLU A O 1
ATOM 1446 N N . ALA A 1 190 ? 7.788 -12.726 -18.693 1.00 92.19 190 ALA A N 1
ATOM 1447 C CA . ALA A 1 190 ? 6.606 -12.174 -18.051 1.00 92.19 190 ALA A CA 1
ATOM 1448 C C . ALA A 1 190 ? 6.999 -11.296 -16.863 1.00 92.19 190 ALA A C 1
ATOM 1450 O O . ALA A 1 190 ? 7.900 -11.642 -16.095 1.00 92.19 190 ALA A O 1
ATOM 1451 N N . ILE A 1 191 ? 6.296 -10.176 -16.696 1.00 91.88 191 ILE A N 1
ATOM 1452 C CA . ILE A 1 191 ? 6.452 -9.263 -15.563 1.00 91.88 191 ILE A CA 1
ATOM 1453 C C . ILE A 1 191 ? 5.091 -9.130 -14.885 1.00 91.88 191 ILE A C 1
ATOM 1455 O O . ILE A 1 191 ? 4.147 -8.621 -15.483 1.00 91.88 191 ILE A O 1
ATOM 1459 N N . THR A 1 192 ? 4.993 -9.573 -13.635 1.00 94.00 192 THR A N 1
ATOM 1460 C CA . THR A 1 192 ? 3.740 -9.569 -12.872 1.00 94.00 192 THR A CA 1
ATOM 1461 C C . THR A 1 192 ? 3.865 -8.641 -11.674 1.00 94.00 192 THR A C 1
ATOM 1463 O O . THR A 1 192 ? 4.734 -8.830 -10.822 1.00 94.00 192 THR A O 1
ATOM 1466 N N . ALA A 1 193 ? 2.980 -7.648 -11.586 1.00 93.88 193 ALA A N 1
ATOM 1467 C CA . ALA A 1 193 ? 2.852 -6.795 -10.411 1.00 93.88 193 ALA A CA 1
ATOM 1468 C C . ALA A 1 193 ? 1.823 -7.382 -9.436 1.00 93.88 193 ALA A C 1
ATOM 1470 O O . ALA A 1 193 ? 0.664 -7.597 -9.787 1.00 93.88 193 ALA A O 1
ATOM 1471 N N . TYR A 1 194 ? 2.249 -7.616 -8.201 1.00 96.06 194 TYR A N 1
ATOM 1472 C CA . TYR A 1 194 ? 1.415 -8.112 -7.117 1.00 96.06 194 TYR A CA 1
ATOM 1473 C C . TYR A 1 194 ? 1.142 -6.996 -6.116 1.00 96.06 194 TYR A C 1
ATOM 1475 O O . TYR A 1 194 ? 2.053 -6.259 -5.736 1.00 96.06 194 TYR A O 1
ATOM 1483 N N . PHE A 1 195 ? -0.102 -6.916 -5.648 1.00 96.75 195 PHE A N 1
ATOM 1484 C CA . PHE A 1 195 ? -0.550 -5.940 -4.659 1.00 96.75 195 PHE A CA 1
ATOM 1485 C C . PHE A 1 195 ? -1.317 -6.648 -3.544 1.00 96.75 195 PHE A C 1
ATOM 1487 O O . PHE A 1 195 ? -2.149 -7.515 -3.810 1.00 96.75 195 PHE A O 1
ATOM 1494 N N . THR A 1 196 ? -1.070 -6.233 -2.306 1.00 97.00 196 THR A N 1
ATOM 1495 C CA . THR A 1 196 ? -1.781 -6.702 -1.116 1.00 97.00 196 THR A CA 1
ATOM 1496 C C . THR A 1 196 ? -2.260 -5.495 -0.327 1.00 97.00 196 THR A C 1
ATOM 1498 O O . THR A 1 196 ? -1.456 -4.629 0.021 1.00 97.00 196 THR A O 1
ATOM 1501 N N . LEU A 1 197 ? -3.558 -5.459 -0.030 1.00 97.62 197 LEU A N 1
ATOM 1502 C CA . LEU A 1 197 ? -4.179 -4.456 0.829 1.00 97.62 197 LEU A CA 1
ATOM 1503 C C . LEU A 1 197 ? -4.702 -5.125 2.102 1.00 97.62 197 LEU A C 1
ATOM 1505 O O . LEU A 1 197 ? -5.584 -5.981 2.037 1.00 97.62 197 LEU A O 1
ATOM 1509 N N . ASP A 1 198 ? -4.173 -4.729 3.256 1.00 96.62 198 ASP A N 1
ATOM 1510 C CA . ASP A 1 198 ? -4.584 -5.276 4.547 1.00 96.62 198 ASP A CA 1
ATOM 1511 C C . ASP A 1 198 ? -5.863 -4.593 5.064 1.00 96.62 198 ASP A C 1
ATOM 1513 O O . ASP A 1 198 ? -5.836 -3.557 5.734 1.00 96.62 198 ASP A O 1
ATOM 1517 N N . LEU A 1 199 ? -7.013 -5.198 4.756 1.00 95.50 199 LEU A N 1
ATOM 1518 C CA . LEU A 1 199 ? -8.320 -4.714 5.211 1.00 95.50 199 LEU A CA 1
ATOM 1519 C C . LEU A 1 199 ? -8.497 -4.811 6.734 1.00 95.50 199 LEU A C 1
ATOM 1521 O O . LEU A 1 199 ? -9.258 -4.029 7.307 1.00 95.50 199 LEU A O 1
ATOM 1525 N N . ALA A 1 200 ? -7.828 -5.757 7.398 1.00 94.44 200 ALA A N 1
ATOM 1526 C CA . ALA A 1 200 ? -7.917 -5.908 8.847 1.00 94.44 200 ALA A CA 1
ATOM 1527 C C . ALA A 1 200 ? -7.198 -4.750 9.546 1.00 94.44 200 ALA A C 1
ATOM 1529 O O . ALA A 1 200 ? -7.747 -4.157 10.474 1.00 94.44 200 ALA A O 1
ATOM 1530 N N . GLN A 1 201 ? -6.029 -4.359 9.041 1.00 93.44 201 GLN A N 1
ATOM 1531 C CA . GLN A 1 201 ? -5.301 -3.190 9.518 1.00 93.44 201 GLN A CA 1
ATOM 1532 C C . GLN A 1 201 ? -6.104 -1.894 9.327 1.00 93.44 201 GLN A C 1
ATOM 1534 O O . GLN A 1 201 ? -6.237 -1.119 10.276 1.00 93.44 201 GLN A O 1
ATOM 1539 N N . LEU A 1 202 ? -6.690 -1.677 8.141 1.00 95.94 202 LEU A N 1
ATOM 1540 C CA . LEU A 1 202 ? -7.493 -0.476 7.863 1.00 95.94 202 LEU A CA 1
ATOM 1541 C C . LEU A 1 202 ? -8.713 -0.348 8.789 1.00 95.94 202 LEU A C 1
ATOM 1543 O O . LEU A 1 202 ? -9.049 0.754 9.225 1.00 95.94 202 LEU A O 1
ATOM 1547 N N . ARG A 1 203 ? -9.364 -1.470 9.121 1.00 94.75 203 ARG A N 1
ATOM 1548 C CA . ARG A 1 203 ? -10.453 -1.514 10.113 1.00 94.75 203 ARG A CA 1
ATOM 1549 C C . ARG A 1 203 ? -9.930 -1.323 11.538 1.00 94.75 203 ARG A C 1
ATOM 1551 O O . ARG A 1 203 ? -10.555 -0.634 12.341 1.00 94.75 203 ARG A O 1
ATOM 1558 N N . GLY A 1 204 ? -8.759 -1.882 11.843 1.00 91.38 204 GLY A N 1
ATOM 1559 C CA . GLY A 1 204 ? -8.103 -1.805 13.150 1.00 91.38 204 GLY A CA 1
ATOM 1560 C C . GLY A 1 204 ? -7.770 -0.381 13.604 1.00 91.38 204 GLY A C 1
ATOM 1561 O O . GLY A 1 204 ? -7.713 -0.125 14.812 1.00 91.38 204 GLY A O 1
ATOM 1562 N N . TYR A 1 205 ? -7.633 0.560 12.664 1.00 93.88 205 TYR A N 1
ATOM 1563 C CA . TYR A 1 205 ? -7.470 1.984 12.964 1.00 93.88 205 TYR A CA 1
ATOM 1564 C C . TYR A 1 205 ? -8.660 2.599 13.705 1.00 93.88 205 TYR A C 1
ATOM 1566 O O . TYR A 1 205 ? -8.464 3.555 14.450 1.00 93.88 205 TYR A O 1
ATOM 1574 N N . GLY A 1 206 ? -9.871 2.054 13.545 1.00 93.12 206 GLY A N 1
ATOM 1575 C CA . GLY A 1 206 ? -11.057 2.530 14.261 1.00 93.12 206 GLY A CA 1
ATOM 1576 C C . GLY A 1 206 ? -11.501 3.946 13.872 1.00 93.12 206 GLY A C 1
ATOM 1577 O O . GLY A 1 206 ? -12.026 4.668 14.711 1.00 93.12 206 GLY A O 1
ATOM 1578 N N . LEU A 1 207 ? -11.286 4.358 12.617 1.00 95.06 207 LEU A N 1
ATOM 1579 C CA . LEU A 1 207 ? -11.578 5.720 12.139 1.00 95.06 207 LEU A CA 1
ATOM 1580 C C . LEU A 1 207 ? -13.059 5.955 11.779 1.00 95.06 207 LEU A C 1
ATOM 1582 O O . LEU A 1 207 ? -13.464 7.109 11.589 1.00 95.06 207 LEU A O 1
ATOM 1586 N N . GLY A 1 208 ? -13.849 4.881 11.709 1.00 95.00 208 GLY A N 1
ATOM 1587 C CA . GLY A 1 208 ? -15.231 4.853 11.223 1.00 95.00 208 GLY A CA 1
ATOM 1588 C C . GLY A 1 208 ? -15.328 4.507 9.735 1.00 95.00 208 GLY A C 1
ATOM 1589 O O . GLY A 1 208 ? -14.354 4.651 8.995 1.00 95.00 208 GLY A O 1
ATOM 1590 N N . ASP A 1 209 ? -16.515 4.080 9.304 1.00 96.56 209 ASP A N 1
ATOM 1591 C CA . ASP A 1 209 ? -16.728 3.437 7.998 1.00 96.56 209 ASP A CA 1
ATOM 1592 C C . ASP A 1 209 ? -16.307 4.323 6.821 1.00 96.56 209 ASP A C 1
ATOM 1594 O O . ASP A 1 209 ? -15.467 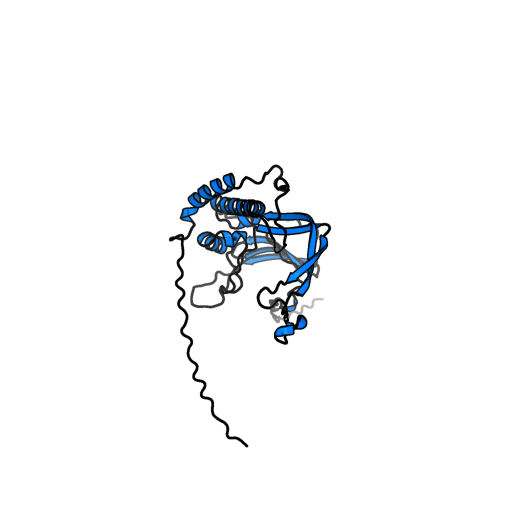3.917 6.026 1.00 96.56 209 ASP A O 1
ATOM 1598 N N . HIS A 1 210 ? -16.754 5.584 6.772 1.00 97.88 210 HIS A N 1
ATOM 1599 C CA . HIS A 1 210 ? -16.370 6.509 5.696 1.00 97.88 210 HIS A CA 1
ATOM 1600 C C . HIS A 1 210 ? -14.854 6.718 5.575 1.00 97.88 210 HIS A C 1
ATOM 1602 O O . HIS A 1 210 ? -14.332 6.852 4.470 1.00 97.88 210 HIS A O 1
ATOM 1608 N N . ALA A 1 211 ? -14.136 6.754 6.700 1.00 97.62 211 ALA A N 1
ATOM 1609 C CA . ALA A 1 211 ? -12.690 6.945 6.698 1.00 97.62 211 ALA A CA 1
ATOM 1610 C C . ALA A 1 211 ? -11.961 5.668 6.260 1.00 97.62 211 ALA A C 1
ATOM 1612 O O . ALA A 1 211 ? -11.000 5.737 5.495 1.00 97.62 211 ALA A O 1
ATOM 1613 N N . THR A 1 212 ? -12.432 4.501 6.702 1.00 98.12 212 THR A N 1
ATOM 1614 C CA . THR A 1 212 ? -11.911 3.206 6.253 1.00 98.12 212 THR A CA 1
ATOM 1615 C C . THR A 1 212 ? -12.166 2.998 4.757 1.00 98.12 212 THR A C 1
ATOM 1617 O O . THR A 1 212 ? -11.231 2.655 4.032 1.00 98.12 212 THR A O 1
ATOM 1620 N N . ASP A 1 213 ? -13.370 3.297 4.270 1.00 98.31 213 ASP A N 1
ATOM 1621 C CA . ASP A 1 213 ? -13.725 3.226 2.850 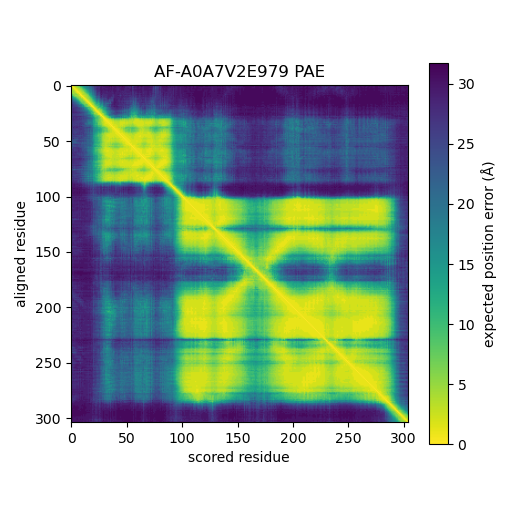1.00 98.31 213 ASP A CA 1
ATOM 1622 C C . ASP A 1 213 ? -12.898 4.200 2.011 1.00 98.31 213 ASP A C 1
ATOM 1624 O O . ASP A 1 213 ? -12.438 3.838 0.927 1.00 98.31 213 ASP A O 1
ATOM 1628 N N . LEU A 1 214 ? -12.627 5.407 2.525 1.00 98.56 214 LEU A N 1
ATOM 1629 C CA . LEU A 1 214 ? -11.727 6.356 1.871 1.00 98.56 214 LEU A CA 1
ATOM 1630 C C . LEU A 1 214 ? -10.326 5.766 1.685 1.00 98.56 214 LEU A C 1
ATOM 1632 O O . LEU A 1 214 ? -9.761 5.873 0.597 1.00 98.56 214 LEU A O 1
ATOM 1636 N N . LEU A 1 215 ? -9.761 5.133 2.717 1.00 98.56 215 LEU A N 1
ATOM 1637 C CA . LEU A 1 215 ? -8.431 4.519 2.637 1.00 98.56 215 LEU A CA 1
ATOM 1638 C C . LEU A 1 215 ? -8.406 3.337 1.658 1.00 98.56 215 LEU A C 1
ATOM 1640 O O . LEU A 1 215 ? -7.428 3.180 0.919 1.00 98.56 215 LEU A O 1
ATOM 1644 N N . ILE A 1 216 ? -9.476 2.536 1.612 1.00 98.38 216 ILE A N 1
ATOM 1645 C CA . ILE A 1 216 ? -9.625 1.433 0.651 1.00 98.38 216 ILE A CA 1
ATOM 1646 C C . ILE A 1 216 ? -9.707 1.991 -0.772 1.00 98.38 216 ILE A C 1
ATOM 1648 O O . ILE A 1 216 ? -8.891 1.626 -1.618 1.00 98.38 216 ILE A O 1
ATOM 1652 N N . ALA A 1 217 ? -10.634 2.915 -1.031 1.00 98.44 217 ALA A N 1
ATOM 1653 C CA . ALA A 1 217 ? -10.834 3.521 -2.344 1.00 98.44 217 ALA A CA 1
ATOM 1654 C C . ALA A 1 217 ? -9.562 4.220 -2.843 1.00 98.44 217 ALA A C 1
ATOM 1656 O O . ALA A 1 217 ? -9.183 4.058 -4.002 1.00 98.44 217 ALA A O 1
ATOM 1657 N N . LEU A 1 218 ? -8.853 4.932 -1.961 1.00 98.44 218 LEU A N 1
ATOM 1658 C CA . LEU A 1 218 ? -7.593 5.597 -2.290 1.00 98.44 218 LEU A CA 1
ATOM 1659 C C . LEU A 1 218 ? -6.493 4.592 -2.634 1.00 98.44 218 LEU A C 1
ATOM 1661 O O . LEU A 1 218 ? -5.740 4.808 -3.582 1.00 98.44 218 LEU A O 1
ATOM 1665 N N . SER A 1 219 ? -6.416 3.479 -1.905 1.00 98.38 219 SER A N 1
ATOM 1666 C CA . SER A 1 219 ? -5.465 2.400 -2.192 1.00 98.38 219 SER A CA 1
ATOM 1667 C C . SER A 1 219 ? -5.740 1.761 -3.554 1.00 98.38 219 SER A C 1
ATOM 1669 O O . SER A 1 219 ? -4.827 1.642 -4.369 1.00 98.38 219 SER A O 1
ATOM 1671 N N . LEU A 1 220 ? -7.000 1.418 -3.842 1.00 98.12 220 LEU A N 1
ATOM 1672 C CA . LEU A 1 220 ? -7.407 0.844 -5.130 1.00 98.12 220 LEU A CA 1
ATOM 1673 C C . LEU A 1 220 ? -7.178 1.821 -6.289 1.00 98.12 220 LEU A C 1
ATOM 1675 O O . LEU A 1 220 ? -6.674 1.423 -7.338 1.00 98.12 220 LEU A O 1
ATOM 1679 N N . TRP A 1 221 ? -7.481 3.107 -6.088 1.00 98.06 221 TRP A N 1
ATOM 1680 C CA . TRP A 1 221 ? -7.242 4.151 -7.086 1.00 98.06 221 TRP A CA 1
ATOM 1681 C C . TRP A 1 221 ? -5.757 4.271 -7.419 1.00 98.06 221 TRP A C 1
ATOM 1683 O O . TRP A 1 221 ? -5.397 4.337 -8.591 1.00 98.06 221 TRP A O 1
ATOM 1693 N N . LYS A 1 222 ? -4.878 4.231 -6.409 1.00 96.44 222 LYS A N 1
ATOM 1694 C CA . LYS A 1 222 ? -3.424 4.249 -6.618 1.00 96.44 222 LYS A CA 1
ATOM 1695 C C . LYS A 1 222 ? -2.944 3.047 -7.419 1.00 96.44 222 LYS A C 1
ATOM 1697 O O . LYS A 1 222 ? -2.138 3.238 -8.322 1.00 96.44 222 LYS A O 1
ATOM 1702 N N . ILE A 1 223 ? -3.438 1.844 -7.114 1.00 95.94 223 ILE A N 1
ATOM 1703 C CA . ILE A 1 223 ? -3.105 0.629 -7.875 1.00 95.94 223 ILE A CA 1
ATOM 1704 C C . ILE A 1 223 ? -3.539 0.803 -9.334 1.00 95.94 223 ILE A C 1
ATOM 1706 O O . ILE A 1 223 ? -2.723 0.641 -10.236 1.00 95.94 223 ILE A O 1
ATOM 1710 N N . ARG A 1 224 ? -4.796 1.198 -9.573 1.00 95.38 224 ARG A N 1
ATOM 1711 C CA . ARG A 1 224 ? -5.333 1.368 -10.930 1.00 95.38 224 ARG A CA 1
ATOM 1712 C C . ARG A 1 224 ? -4.557 2.424 -11.721 1.00 95.38 224 ARG A C 1
ATOM 1714 O O . ARG A 1 224 ? -4.101 2.148 -12.823 1.00 95.38 224 ARG A O 1
ATOM 1721 N N . ARG A 1 225 ? -4.313 3.597 -11.129 1.00 94.31 225 ARG A N 1
ATOM 1722 C CA . ARG A 1 225 ? -3.508 4.661 -11.749 1.00 94.31 225 ARG A CA 1
ATOM 1723 C C . ARG A 1 225 ? -2.079 4.215 -12.026 1.00 94.31 225 ARG A C 1
ATOM 1725 O O . ARG A 1 225 ? -1.560 4.507 -13.097 1.00 94.31 225 ARG A O 1
ATOM 1732 N N . PHE A 1 226 ? -1.446 3.508 -11.094 1.00 92.75 226 PHE A N 1
ATOM 1733 C CA . PHE A 1 226 ? -0.101 2.970 -11.294 1.00 92.75 226 PHE A CA 1
ATOM 1734 C C . PHE A 1 226 ? -0.047 2.047 -12.518 1.00 92.75 226 PHE A C 1
ATOM 1736 O O . PHE A 1 226 ? 0.870 2.172 -13.319 1.00 92.75 226 PHE A O 1
ATOM 1743 N N . LEU A 1 227 ? -1.051 1.187 -12.705 1.00 92.56 227 LEU A N 1
ATOM 1744 C CA . LEU A 1 227 ? -1.118 0.270 -13.846 1.00 92.56 227 LEU A CA 1
ATOM 1745 C C . LEU A 1 227 ? -1.498 0.956 -15.174 1.00 92.56 227 LEU A C 1
ATOM 1747 O O . LEU A 1 227 ? -1.099 0.476 -16.227 1.00 92.56 227 LEU A O 1
ATOM 1751 N N . GLU A 1 228 ? -2.238 2.069 -15.141 1.00 90.38 228 GLU A N 1
ATOM 1752 C CA . GLU A 1 228 ? -2.696 2.782 -16.348 1.00 90.38 228 GLU A CA 1
ATOM 1753 C C . GLU A 1 228 ? -1.692 3.805 -16.903 1.00 90.38 228 GLU A C 1
ATOM 1755 O O . GLU A 1 228 ? -1.686 4.063 -18.102 1.00 90.38 228 GLU A O 1
ATOM 1760 N N . THR A 1 229 ? -0.870 4.444 -16.061 1.00 82.75 229 THR A N 1
ATOM 1761 C CA . THR A 1 229 ? -0.134 5.664 -16.469 1.00 82.75 229 THR A CA 1
ATOM 1762 C C . THR A 1 229 ? 1.268 5.409 -17.055 1.00 82.75 229 THR A C 1
ATOM 1764 O O . THR A 1 229 ? 2.063 6.342 -17.138 1.00 82.75 229 THR A O 1
ATOM 1767 N N . GLY A 1 230 ? 1.566 4.175 -17.481 1.00 68.50 230 GLY A N 1
ATOM 1768 C CA . GLY A 1 230 ? 2.842 3.772 -18.090 1.00 68.50 230 GLY A CA 1
ATOM 1769 C C . GLY A 1 230 ? 3.967 3.574 -17.067 1.00 68.50 230 GLY A C 1
ATOM 1770 O O . GLY A 1 230 ? 4.330 4.480 -16.314 1.00 68.50 230 GLY A O 1
ATOM 1771 N N . LEU A 1 231 ? 4.536 2.366 -17.018 1.00 78.06 231 LEU A N 1
ATOM 1772 C CA . LEU A 1 231 ? 5.515 1.975 -16.002 1.00 78.06 231 LEU A CA 1
ATOM 1773 C C . LEU A 1 231 ? 6.898 1.759 -16.621 1.00 78.06 231 LEU A C 1
ATOM 1775 O O . LEU A 1 231 ? 7.174 0.702 -17.172 1.00 78.06 231 LEU A O 1
ATOM 1779 N N . ARG A 1 232 ? 7.811 2.728 -16.469 1.00 76.62 232 ARG A N 1
ATOM 1780 C CA . ARG A 1 232 ? 9.219 2.517 -16.861 1.00 76.62 232 ARG A CA 1
ATOM 1781 C C . ARG A 1 232 ? 10.003 1.680 -15.866 1.00 76.62 232 ARG A C 1
ATOM 1783 O O . ARG A 1 232 ? 10.896 0.951 -16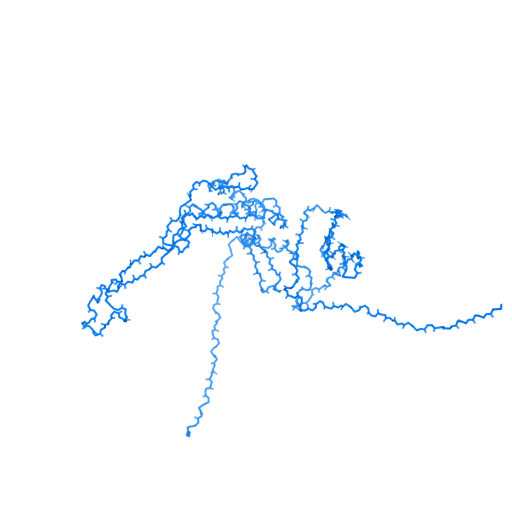.263 1.00 76.62 232 ARG A O 1
ATOM 1790 N N . LEU A 1 233 ? 9.714 1.793 -14.566 1.00 79.81 233 LEU A N 1
ATOM 1791 C CA . LEU A 1 233 ? 10.380 1.041 -13.482 1.00 79.81 233 LEU A CA 1
ATOM 1792 C C . LEU A 1 233 ? 11.920 0.994 -13.573 1.00 79.81 233 LEU A C 1
ATOM 1794 O O . LEU A 1 233 ? 12.534 -0.011 -13.230 1.00 79.81 233 LEU A O 1
ATOM 1798 N N . ARG A 1 234 ? 12.553 2.090 -14.017 1.00 77.81 234 ARG A N 1
ATOM 1799 C CA . ARG A 1 234 ? 14.009 2.169 -14.280 1.00 77.81 234 ARG A CA 1
ATOM 1800 C C . ARG A 1 234 ? 14.518 1.184 -15.348 1.00 77.81 234 ARG A C 1
ATOM 1802 O O . ARG A 1 234 ? 15.706 0.886 -15.389 1.00 77.81 234 ARG A O 1
ATOM 1809 N N . THR A 1 235 ? 13.633 0.711 -16.211 1.00 75.88 235 THR A N 1
ATOM 1810 C CA . THR A 1 235 ? 13.939 -0.022 -17.441 1.00 75.88 235 THR A CA 1
ATOM 1811 C C . THR A 1 235 ? 13.897 0.938 -18.634 1.00 75.88 235 THR A C 1
ATOM 1813 O O . THR A 1 235 ? 13.375 2.053 -18.526 1.00 75.88 235 THR A O 1
ATOM 1816 N N . ALA A 1 236 ? 14.438 0.513 -19.776 1.00 78.94 236 ALA A N 1
ATOM 1817 C CA . ALA A 1 236 ? 14.259 1.213 -21.049 1.00 78.94 236 ALA A CA 1
ATOM 1818 C C . ALA A 1 236 ? 12.930 0.857 -21.747 1.00 78.94 236 ALA A C 1
ATOM 1820 O O . ALA A 1 236 ? 12.707 1.269 -22.881 1.00 78.94 236 ALA A O 1
ATOM 1821 N N . CYS A 1 237 ? 12.064 0.083 -21.087 1.00 80.38 237 CYS A N 1
ATOM 1822 C CA . CYS A 1 237 ? 10.765 -0.326 -21.604 1.00 80.38 237 CYS A CA 1
ATOM 1823 C C . CYS A 1 237 ? 9.662 0.571 -21.038 1.00 80.38 237 CYS A C 1
ATOM 1825 O O . CYS A 1 237 ? 9.701 0.958 -19.870 1.00 80.38 237 CYS A O 1
ATOM 1827 N N . ASP A 1 238 ? 8.650 0.845 -21.854 1.00 87.38 238 ASP A N 1
ATOM 1828 C CA . ASP A 1 238 ? 7.371 1.374 -21.395 1.00 87.38 238 ASP A CA 1
ATOM 1829 C C . ASP A 1 238 ? 6.436 0.174 -21.187 1.00 87.38 238 ASP A C 1
ATOM 1831 O O . ASP A 1 238 ? 6.021 -0.474 -22.145 1.00 87.38 238 ASP A O 1
ATOM 1835 N N . LEU A 1 239 ? 6.194 -0.201 -19.926 1.00 88.56 239 LEU A N 1
ATOM 1836 C CA . LEU A 1 239 ? 5.344 -1.350 -19.616 1.00 88.56 239 LEU A CA 1
ATOM 1837 C C . LEU A 1 239 ? 3.870 -0.951 -19.667 1.00 88.56 239 LEU A C 1
ATOM 1839 O O . LEU A 1 239 ? 3.459 0.038 -19.049 1.00 88.56 239 LEU A O 1
ATOM 1843 N N . GLU A 1 240 ? 3.090 -1.794 -20.335 1.00 89.62 240 GLU A N 1
ATOM 1844 C CA . GLU A 1 240 ? 1.638 -1.708 -20.427 1.00 89.62 240 GLU A CA 1
ATOM 1845 C C . GLU A 1 240 ? 0.990 -2.886 -19.701 1.00 89.62 240 GLU A C 1
ATOM 1847 O O . GLU A 1 240 ? 1.532 -3.995 -19.640 1.00 89.62 240 GLU A O 1
ATOM 1852 N N . LEU A 1 241 ? -0.186 -2.643 -19.127 1.00 91.50 241 LEU A N 1
ATOM 1853 C CA . LEU A 1 241 ? -0.956 -3.689 -18.479 1.00 91.50 241 LEU A CA 1
ATOM 1854 C C . LEU A 1 241 ? -1.549 -4.633 -19.535 1.00 91.50 241 LEU A C 1
ATOM 1856 O O . LEU A 1 241 ? -2.310 -4.213 -20.405 1.00 91.50 241 LEU A O 1
ATOM 1860 N N . VAL A 1 242 ? -1.256 -5.927 -19.409 1.00 91.19 242 VAL A N 1
ATOM 1861 C CA . VAL A 1 242 ? -1.877 -6.969 -20.232 1.00 91.19 242 VAL A CA 1
ATOM 1862 C C . VAL A 1 242 ? -3.160 -7.453 -19.552 1.00 91.19 242 VAL A C 1
ATOM 1864 O O . VAL A 1 242 ? -3.107 -8.177 -18.559 1.00 91.19 242 VAL A O 1
ATOM 1867 N N . GLY A 1 243 ? -4.314 -7.073 -20.105 1.00 90.31 243 GLY A N 1
ATOM 1868 C CA . GLY A 1 243 ? -5.633 -7.485 -19.609 1.00 90.31 243 GLY A CA 1
ATOM 1869 C C . GLY A 1 243 ? -6.075 -6.779 -18.321 1.00 90.31 243 GLY A C 1
ATOM 1870 O O . GLY A 1 243 ? -5.521 -5.757 -17.929 1.00 90.31 243 GLY A O 1
ATOM 1871 N N . GLU A 1 244 ? -7.107 -7.312 -17.663 1.00 92.25 244 GLU A N 1
ATOM 1872 C CA . GLU A 1 244 ? -7.612 -6.768 -16.394 1.00 92.25 244 GLU A CA 1
ATOM 1873 C C . GLU A 1 244 ? -6.905 -7.397 -15.177 1.00 92.25 244 GLU A C 1
ATOM 1875 O O . GLU A 1 244 ? -6.588 -8.592 -15.198 1.00 92.25 244 GLU A O 1
ATOM 1880 N N . PRO A 1 245 ? -6.681 -6.641 -14.082 1.00 93.31 245 PRO A N 1
ATOM 1881 C CA . PRO A 1 245 ? -6.045 -7.178 -12.885 1.00 93.31 245 PRO A CA 1
ATOM 1882 C C . PRO A 1 245 ? -6.868 -8.296 -12.241 1.00 93.31 245 PRO A C 1
ATOM 1884 O O . PRO A 1 245 ? -8.057 -8.145 -11.959 1.00 93.31 245 PRO A O 1
ATOM 1887 N N . VAL A 1 246 ? -6.207 -9.412 -11.936 1.00 94.62 246 VAL A N 1
ATOM 1888 C CA . VAL A 1 246 ? -6.843 -10.562 -11.286 1.00 94.62 246 VAL A CA 1
ATOM 1889 C C . VAL A 1 246 ? -6.897 -10.353 -9.775 1.00 94.62 246 VAL A C 1
ATOM 1891 O O . VAL A 1 246 ? -5.866 -10.290 -9.101 1.00 94.62 246 VAL A O 1
ATOM 1894 N N . VAL A 1 247 ? -8.106 -10.311 -9.219 1.00 95.88 247 VAL A N 1
ATOM 1895 C CA . VAL A 1 247 ? -8.327 -10.250 -7.771 1.00 95.88 247 VAL A CA 1
ATOM 1896 C C . VAL A 1 247 ? -8.453 -11.666 -7.217 1.00 95.88 247 VAL A C 1
ATOM 1898 O O . VAL A 1 247 ? -9.370 -12.404 -7.567 1.00 95.88 247 VAL A O 1
ATOM 1901 N N . LYS A 1 248 ? -7.542 -12.047 -6.314 1.00 94.56 248 LYS A N 1
ATOM 1902 C CA . LYS A 1 248 ? -7.590 -13.360 -5.648 1.00 94.56 248 LYS A CA 1
ATOM 1903 C C . LYS A 1 248 ? -8.589 -13.405 -4.493 1.00 94.56 248 LYS A C 1
ATOM 1905 O O . LYS A 1 248 ? -9.209 -14.438 -4.270 1.00 94.56 248 LYS A O 1
ATOM 1910 N N . GLN A 1 249 ? -8.705 -12.315 -3.736 1.00 91.25 249 GLN A N 1
ATOM 1911 C CA . GLN A 1 249 ? -9.623 -12.179 -2.607 1.00 91.25 249 GLN A CA 1
ATOM 1912 C C . GLN A 1 249 ? -10.074 -10.715 -2.456 1.00 91.25 249 GLN A C 1
ATOM 1914 O O . GLN A 1 249 ? -9.238 -9.823 -2.620 1.00 91.25 249 GLN A O 1
ATOM 1919 N N . PRO A 1 250 ? -11.345 -10.459 -2.093 1.00 93.06 250 PRO A N 1
ATOM 1920 C CA . PRO A 1 250 ? -12.428 -11.438 -1.964 1.00 93.06 250 PRO A CA 1
ATOM 1921 C C . PRO A 1 250 ? -12.866 -12.001 -3.328 1.00 93.06 250 PRO A C 1
ATOM 1923 O O . PRO A 1 250 ? -12.691 -11.364 -4.366 1.00 93.06 250 PRO A O 1
ATOM 1926 N N . THR A 1 251 ? -13.412 -13.219 -3.331 1.00 92.94 251 THR A N 1
ATOM 1927 C CA . THR A 1 251 ? -13.852 -13.888 -4.569 1.00 92.94 251 THR A CA 1
ATOM 1928 C C . THR A 1 251 ? -14.987 -13.101 -5.232 1.00 92.94 251 THR A C 1
ATOM 1930 O O . THR A 1 251 ? -15.918 -12.673 -4.556 1.00 92.94 251 THR A O 1
ATOM 1933 N N . GLY A 1 252 ? -14.911 -12.902 -6.551 1.00 92.19 252 GLY A N 1
ATOM 1934 C CA . GLY A 1 252 ? -15.923 -12.172 -7.327 1.00 92.19 252 GLY A CA 1
ATOM 1935 C C . GLY A 1 252 ? -15.783 -10.646 -7.305 1.00 92.19 252 GLY A C 1
ATOM 1936 O O . GLY A 1 252 ? -16.506 -9.965 -8.029 1.00 92.19 252 GLY A O 1
ATOM 1937 N N . PHE A 1 253 ? -14.845 -10.091 -6.532 1.00 94.38 253 PHE A N 1
ATOM 1938 C CA . PHE A 1 253 ? -14.549 -8.662 -6.588 1.00 94.38 253 PHE A CA 1
ATOM 1939 C C . PHE A 1 253 ? -13.742 -8.322 -7.840 1.00 94.38 253 PHE A C 1
ATOM 1941 O O . PHE A 1 253 ? -12.750 -8.977 -8.151 1.00 94.38 253 PHE A O 1
ATOM 1948 N N . GLN A 1 254 ? -14.149 -7.265 -8.535 1.00 94.19 254 GLN A N 1
ATOM 1949 C CA . GLN A 1 254 ? -13.433 -6.721 -9.684 1.00 94.19 254 GLN A CA 1
ATOM 1950 C C . GLN A 1 254 ? -12.849 -5.364 -9.310 1.00 94.19 254 GLN A C 1
ATOM 1952 O O . GLN A 1 254 ? -13.519 -4.558 -8.662 1.00 94.19 254 GLN A O 1
ATOM 1957 N N . LEU A 1 255 ? -11.605 -5.103 -9.719 1.00 95.50 255 LEU A N 1
ATOM 1958 C CA . LEU A 1 255 ? -10.975 -3.809 -9.480 1.00 95.50 255 LEU A CA 1
ATOM 1959 C C . LEU A 1 255 ? -11.729 -2.727 -10.275 1.00 95.50 255 LEU A C 1
ATOM 1961 O O . LEU A 1 255 ? -11.707 -2.780 -11.506 1.00 95.50 255 LEU A O 1
ATOM 1965 N N . PRO A 1 256 ? -12.357 -1.731 -9.621 1.00 96.75 256 PRO A N 1
ATOM 1966 C CA . PRO A 1 256 ? -13.135 -0.739 -10.346 1.00 96.75 256 PRO A CA 1
ATOM 1967 C C . PRO A 1 256 ? -12.250 0.156 -11.222 1.00 96.75 256 PRO A C 1
ATOM 1969 O O . PRO A 1 256 ? -11.040 0.286 -11.010 1.00 96.75 256 PRO A O 1
ATOM 1972 N N . THR A 1 257 ? -12.867 0.806 -12.206 1.00 96.38 257 THR A N 1
ATOM 1973 C CA . THR A 1 257 ? -12.162 1.716 -13.114 1.00 96.38 257 THR A CA 1
ATOM 1974 C C . THR A 1 257 ? -11.670 2.966 -12.385 1.00 96.38 257 THR A C 1
ATOM 1976 O O . THR A 1 257 ? -12.242 3.393 -11.375 1.00 96.38 257 THR A O 1
ATOM 1979 N N . THR A 1 258 ? -10.645 3.621 -12.936 1.00 96.25 258 THR A N 1
ATOM 1980 C CA . THR A 1 258 ? -10.148 4.899 -12.406 1.00 96.25 258 THR A CA 1
ATOM 1981 C C . THR A 1 258 ? -11.256 5.945 -12.296 1.00 96.25 258 THR A C 1
ATOM 1983 O O . THR A 1 258 ? -11.301 6.678 -11.307 1.00 96.25 258 THR A O 1
ATOM 1986 N N . ALA A 1 259 ? -12.179 6.004 -13.260 1.00 97.31 259 ALA A N 1
ATOM 1987 C CA . ALA A 1 259 ? -13.297 6.945 -13.233 1.00 97.31 259 ALA A CA 1
ATOM 1988 C C . ALA A 1 259 ? -14.241 6.691 -12.043 1.00 97.31 259 ALA A C 1
ATOM 1990 O O . ALA A 1 259 ? -14.542 7.622 -11.294 1.00 97.31 259 ALA A O 1
ATOM 1991 N N . ALA A 1 260 ? -14.639 5.433 -11.822 1.00 97.88 260 ALA A N 1
ATOM 1992 C CA . ALA A 1 260 ? -15.496 5.050 -10.701 1.00 97.88 260 ALA A CA 1
ATOM 1993 C C . ALA A 1 260 ? -14.819 5.326 -9.348 1.00 97.88 260 ALA A C 1
ATOM 1995 O O . ALA A 1 260 ? -15.420 5.936 -8.463 1.00 97.88 260 ALA A O 1
ATOM 1996 N N . LEU A 1 261 ? -13.540 4.960 -9.210 1.00 98.19 261 LEU A N 1
ATOM 1997 C CA . LEU A 1 261 ? -12.764 5.218 -7.994 1.00 98.19 261 LEU A CA 1
ATOM 1998 C C . LEU A 1 261 ? -12.582 6.718 -7.742 1.00 98.19 261 LEU A C 1
ATOM 2000 O O . LEU A 1 261 ? -12.689 7.166 -6.606 1.00 98.19 261 LEU A O 1
ATOM 2004 N N . THR A 1 262 ? -12.365 7.516 -8.789 1.00 98.12 262 THR A N 1
ATOM 2005 C CA . THR A 1 262 ? -12.245 8.978 -8.665 1.00 98.12 262 THR A CA 1
ATOM 2006 C C . THR A 1 262 ? -13.556 9.609 -8.188 1.00 98.12 262 THR A C 1
ATOM 2008 O O . THR A 1 262 ? -13.534 10.511 -7.351 1.00 98.12 262 THR A O 1
ATOM 2011 N N . ALA A 1 263 ? -14.703 9.142 -8.693 1.00 98.25 263 ALA A N 1
ATOM 2012 C CA . ALA A 1 263 ? -16.015 9.603 -8.244 1.00 98.25 263 ALA A CA 1
ATOM 2013 C C . ALA A 1 263 ? -16.274 9.236 -6.771 1.00 98.25 263 ALA A C 1
ATOM 2015 O O . ALA A 1 263 ? -16.636 10.110 -5.981 1.00 98.25 263 ALA A O 1
ATOM 2016 N N . ALA A 1 264 ? -16.000 7.985 -6.388 1.00 98.06 264 ALA A N 1
ATOM 2017 C CA . ALA A 1 264 ? -16.126 7.519 -5.007 1.00 98.06 264 ALA A CA 1
ATOM 2018 C C . ALA A 1 264 ? -15.210 8.302 -4.051 1.00 98.06 264 ALA A C 1
ATOM 2020 O O . ALA A 1 264 ? -15.645 8.736 -2.987 1.00 98.06 264 ALA A O 1
ATOM 2021 N N . LEU A 1 265 ? -13.961 8.562 -4.452 1.00 98.19 265 LEU A N 1
ATOM 2022 C CA . LEU A 1 265 ? -13.016 9.357 -3.668 1.00 98.19 265 LEU A CA 1
ATOM 2023 C C . LEU A 1 265 ? -13.540 10.761 -3.374 1.00 98.19 265 LEU A C 1
ATOM 2025 O O . LEU A 1 265 ? -13.457 11.203 -2.233 1.00 98.19 265 LEU A O 1
ATOM 2029 N N . LYS A 1 266 ? -14.113 11.455 -4.365 1.00 98.00 266 LYS A N 1
ATOM 2030 C CA . LYS A 1 266 ? -14.692 12.792 -4.152 1.00 98.00 266 LYS A CA 1
ATOM 2031 C C . LYS A 1 266 ? -15.782 12.766 -3.077 1.00 98.00 266 LYS A C 1
ATOM 2033 O O . LYS A 1 266 ? -15.762 13.599 -2.174 1.00 98.00 266 LYS A O 1
ATOM 2038 N N . GLN A 1 267 ? -16.685 11.790 -3.146 1.00 98.06 267 GLN A N 1
ATOM 2039 C CA . GLN A 1 267 ? -17.768 11.633 -2.171 1.00 98.06 267 GLN A CA 1
ATOM 2040 C C . GLN A 1 267 ? -17.234 11.305 -0.769 1.00 98.06 267 GLN A C 1
ATOM 2042 O O . GLN A 1 267 ? -17.641 11.924 0.211 1.00 98.06 267 GLN A O 1
ATOM 2047 N N . LEU A 1 268 ? -16.281 10.375 -0.667 1.00 98.06 268 LEU A N 1
ATOM 2048 C CA . LEU A 1 268 ? -15.704 9.945 0.608 1.00 98.06 268 LEU A CA 1
ATOM 2049 C C . LEU A 1 268 ? -14.861 11.043 1.273 1.00 98.06 268 LEU A C 1
ATOM 2051 O O . LEU A 1 268 ? -14.938 11.225 2.488 1.00 98.06 268 LEU A O 1
ATOM 2055 N N . ILE A 1 269 ? -14.108 11.822 0.489 1.00 96.94 269 ILE A N 1
ATOM 2056 C CA . ILE A 1 269 ? -13.379 13.002 0.979 1.00 96.94 269 ILE A CA 1
ATOM 2057 C C . ILE A 1 269 ? -14.364 14.018 1.564 1.00 96.94 269 ILE A C 1
ATOM 2059 O O . ILE A 1 269 ? -14.133 14.527 2.660 1.00 96.94 269 ILE A O 1
ATOM 2063 N N . GLN A 1 270 ? -15.483 14.277 0.880 1.00 96.56 270 GLN A N 1
ATOM 2064 C CA . GLN A 1 270 ? -16.518 15.182 1.379 1.00 96.56 270 GLN A CA 1
ATOM 2065 C C . GLN A 1 270 ? -17.161 14.658 2.673 1.00 96.56 270 GLN A C 1
ATOM 2067 O O . GLN A 1 270 ? -17.285 15.407 3.640 1.00 96.56 270 GLN A O 1
ATOM 2072 N N . ALA A 1 271 ? -17.489 13.365 2.741 1.00 97.25 271 ALA A N 1
ATOM 2073 C CA . ALA A 1 271 ? -18.038 12.738 3.946 1.00 97.25 271 ALA A CA 1
ATOM 2074 C C . ALA A 1 271 ? -17.070 12.797 5.146 1.00 97.25 271 ALA A C 1
ATOM 2076 O O . ALA A 1 271 ? -17.493 12.872 6.299 1.00 97.25 271 ALA A O 1
ATOM 2077 N N . CYS A 1 272 ? -15.761 12.803 4.885 1.00 96.75 272 CYS A N 1
ATOM 2078 C CA . CYS A 1 272 ? -14.715 12.871 5.903 1.00 96.75 272 CYS A CA 1
ATOM 2079 C C . CYS A 1 272 ? -14.219 14.293 6.210 1.00 96.75 272 CYS A C 1
ATOM 2081 O O . CYS A 1 272 ? -13.306 14.442 7.020 1.00 96.75 272 CYS A O 1
ATOM 2083 N N . GLN A 1 273 ? -14.824 15.345 5.645 1.00 94.44 273 GLN A N 1
ATOM 2084 C CA . GLN A 1 273 ? -14.342 16.726 5.775 1.00 94.44 273 GLN A CA 1
ATOM 2085 C C . GLN A 1 273 ? -14.144 17.176 7.234 1.00 94.44 273 GLN A C 1
ATOM 2087 O O . GLN A 1 273 ? -13.190 17.886 7.544 1.00 94.44 273 GLN A O 1
ATOM 2092 N N . ALA A 1 274 ? -15.014 16.740 8.149 1.00 94.88 274 ALA A N 1
ATOM 2093 C CA . ALA A 1 274 ? -14.915 17.076 9.570 1.00 94.88 274 ALA A CA 1
ATOM 2094 C C . ALA A 1 274 ? -13.695 16.451 10.279 1.00 94.88 274 ALA A C 1
ATOM 2096 O O . ALA A 1 274 ? -13.309 16.922 11.347 1.00 94.88 274 ALA A O 1
ATOM 2097 N N . LYS A 1 275 ? -13.095 15.401 9.702 1.00 94.69 275 LYS A N 1
ATOM 2098 C CA . LYS A 1 275 ? -11.928 14.695 10.252 1.00 94.69 275 LYS A CA 1
ATOM 2099 C C . LYS A 1 275 ? -10.596 15.272 9.770 1.00 94.69 275 LYS A C 1
ATOM 2101 O O . LYS A 1 275 ? -9.572 14.940 10.359 1.00 94.69 275 LYS A O 1
ATOM 2106 N N . PHE A 1 276 ? -10.590 16.121 8.741 1.00 95.06 276 PHE A N 1
ATOM 2107 C CA . PHE A 1 276 ? -9.369 16.731 8.213 1.00 95.06 276 PHE A CA 1
ATOM 2108 C C . PHE A 1 276 ? -8.974 18.009 8.951 1.00 95.06 276 PHE A C 1
ATOM 2110 O O . PHE A 1 276 ? -9.783 18.662 9.618 1.00 95.06 276 PHE A O 1
ATOM 2117 N N . ALA A 1 277 ? -7.696 18.367 8.833 1.00 93.38 277 ALA A N 1
ATOM 2118 C CA . ALA A 1 277 ? -7.186 19.639 9.315 1.00 93.38 277 ALA A CA 1
ATOM 2119 C C . ALA A 1 277 ? -7.895 20.832 8.642 1.00 93.38 277 ALA A C 1
ATOM 2121 O O . ALA A 1 277 ? -8.315 20.775 7.485 1.00 93.38 277 ALA A O 1
ATOM 2122 N N . LYS A 1 278 ? -8.024 21.927 9.398 1.00 90.69 278 LYS A N 1
ATOM 2123 C CA . LYS A 1 278 ? -8.507 23.225 8.919 1.00 90.69 278 LYS A CA 1
ATOM 2124 C C . LYS A 1 278 ? -7.430 24.274 9.236 1.00 90.69 278 LYS A C 1
ATOM 2126 O O . LYS A 1 278 ? -7.128 24.423 10.421 1.00 90.69 278 LYS A O 1
ATOM 2131 N N . PRO A 1 279 ? -6.873 24.985 8.237 1.00 89.94 279 PRO A N 1
ATOM 2132 C CA . PRO A 1 279 ? -7.110 24.828 6.795 1.00 89.94 279 PRO A CA 1
ATOM 2133 C C . PRO A 1 279 ? -6.622 23.466 6.248 1.00 89.94 279 PRO A C 1
ATOM 2135 O O . PRO A 1 279 ? -5.764 22.835 6.864 1.00 89.94 279 PRO A O 1
ATOM 2138 N N . PRO A 1 280 ? -7.167 22.994 5.107 1.00 83.94 280 PRO A N 1
ATOM 2139 C CA . PRO A 1 280 ? -6.771 21.715 4.505 1.00 83.94 280 PRO A CA 1
ATOM 2140 C C . PRO A 1 280 ? -5.361 21.751 3.899 1.00 83.94 280 PRO A C 1
ATOM 2142 O O . PRO A 1 280 ? -4.728 20.712 3.745 1.00 83.94 280 PRO A O 1
ATOM 2145 N N . VAL A 1 281 ? -4.869 22.942 3.557 1.00 85.62 281 VAL A N 1
ATOM 2146 C CA . VAL A 1 281 ? -3.500 23.165 3.091 1.00 85.62 281 VAL A CA 1
ATOM 2147 C C . VAL A 1 281 ? -2.710 23.757 4.248 1.00 85.62 281 VAL A C 1
ATOM 2149 O O . VAL A 1 281 ? -3.096 24.783 4.802 1.00 85.62 281 VAL A O 1
ATOM 2152 N N . THR A 1 282 ? -1.620 23.090 4.623 1.00 83.56 282 THR A N 1
ATOM 2153 C CA . THR A 1 282 ? -0.667 23.621 5.601 1.00 83.56 282 THR A CA 1
ATOM 2154 C C . THR A 1 282 ? 0.477 24.276 4.842 1.00 83.56 282 THR A C 1
ATOM 2156 O O . THR A 1 282 ? 1.272 23.584 4.209 1.00 83.56 282 THR A O 1
ATOM 2159 N N . GLU A 1 283 ? 0.550 25.602 4.885 1.00 85.56 283 GLU A N 1
ATOM 2160 C CA . GLU A 1 283 ? 1.676 26.348 4.327 1.00 85.56 283 GLU A CA 1
ATOM 2161 C C . GLU A 1 283 ? 2.827 26.371 5.337 1.00 85.56 283 GLU A C 1
ATOM 2163 O O . GLU A 1 283 ? 2.635 26.677 6.514 1.00 85.56 283 GLU A O 1
ATOM 2168 N N . LEU A 1 284 ? 4.028 26.012 4.880 1.00 85.38 284 LEU A N 1
ATOM 2169 C CA . LEU A 1 284 ? 5.236 25.998 5.699 1.00 85.38 284 LEU A CA 1
ATOM 2170 C C . LEU A 1 284 ? 6.201 27.065 5.187 1.00 85.38 284 LEU A C 1
ATOM 2172 O O . LEU A 1 284 ? 6.675 26.988 4.053 1.00 85.38 284 LEU A O 1
ATOM 2176 N N . THR A 1 285 ? 6.532 28.030 6.041 1.00 87.25 285 THR A N 1
ATOM 2177 C CA . THR A 1 285 ? 7.581 29.015 5.762 1.00 87.25 285 THR A CA 1
ATOM 2178 C C . THR A 1 285 ? 8.901 28.486 6.297 1.00 87.25 285 THR A C 1
ATOM 2180 O O . THR A 1 285 ? 9.099 28.393 7.507 1.00 87.25 285 THR A O 1
ATOM 2183 N N . TRP A 1 286 ? 9.816 28.126 5.399 1.00 84.88 286 TRP A N 1
ATOM 2184 C CA . TRP A 1 286 ? 11.171 27.756 5.790 1.00 84.88 286 TRP A CA 1
ATOM 2185 C C . TRP A 1 286 ? 12.033 29.009 5.939 1.00 84.88 286 TRP A C 1
ATOM 2187 O O . TRP A 1 286 ? 12.281 29.724 4.969 1.00 84.88 286 TRP A O 1
ATOM 2197 N N . THR A 1 287 ? 12.518 29.261 7.151 1.00 80.38 287 THR A N 1
ATOM 2198 C CA . THR A 1 287 ? 13.553 30.263 7.412 1.00 80.38 287 THR A CA 1
ATOM 2199 C C . THR A 1 287 ? 14.890 29.555 7.580 1.00 80.38 287 THR A C 1
ATOM 2201 O O . THR A 1 287 ? 15.055 28.762 8.506 1.00 80.38 287 THR A O 1
ATOM 2204 N N . ALA A 1 288 ? 15.849 29.839 6.697 1.00 76.38 288 ALA A N 1
ATOM 2205 C CA . ALA A 1 288 ? 17.219 29.368 6.861 1.00 76.38 288 ALA A CA 1
ATOM 2206 C C . ALA A 1 288 ? 17.784 29.897 8.185 1.00 76.38 288 ALA A C 1
ATOM 2208 O O . ALA A 1 288 ? 17.815 31.111 8.399 1.00 76.38 288 ALA A O 1
ATOM 2209 N N . GLU A 1 289 ? 18.270 29.019 9.059 1.00 66.75 289 GLU A N 1
ATOM 2210 C CA . GLU A 1 289 ? 19.072 29.474 10.191 1.00 66.75 289 GLU A CA 1
ATOM 2211 C C . GLU A 1 289 ? 20.360 30.119 9.662 1.00 66.75 289 GLU A C 1
ATOM 2213 O O . GLU A 1 289 ? 21.098 29.531 8.862 1.00 66.75 289 GLU A O 1
ATOM 2218 N N . ALA A 1 290 ? 20.637 31.350 10.097 1.00 57.88 290 ALA A N 1
ATOM 2219 C CA . ALA A 1 290 ? 21.886 32.025 9.783 1.00 57.88 290 ALA A CA 1
ATOM 2220 C C . ALA A 1 290 ? 23.057 31.182 10.311 1.00 57.88 290 ALA A C 1
ATOM 2222 O O . ALA A 1 290 ? 23.148 30.907 11.510 1.00 57.88 290 ALA A O 1
ATOM 2223 N N . LYS A 1 291 ? 23.977 30.781 9.422 1.00 53.66 291 LYS A N 1
ATOM 2224 C CA . LYS A 1 291 ? 25.234 30.135 9.821 1.00 53.66 291 LYS A CA 1
ATOM 2225 C C . LYS A 1 291 ? 25.936 31.032 10.843 1.00 53.66 291 LYS A C 1
ATOM 2227 O O . LYS A 1 291 ? 26.440 32.093 10.479 1.00 53.66 291 LYS A O 1
ATOM 2232 N N . LYS A 1 292 ? 26.024 30.597 12.105 1.00 49.44 292 LYS A N 1
ATOM 2233 C CA . LYS A 1 292 ? 26.948 31.197 13.076 1.00 49.44 292 LYS A CA 1
ATOM 2234 C C . LYS A 1 292 ? 28.359 31.061 12.504 1.00 49.44 292 LYS A C 1
ATOM 2236 O O . LYS A 1 292 ? 28.897 29.958 12.425 1.00 49.44 292 LYS A O 1
ATOM 2241 N N . SER A 1 293 ? 28.946 32.175 12.074 1.00 44.34 293 SER A N 1
ATOM 2242 C CA . SER A 1 293 ? 30.343 32.246 11.656 1.00 44.34 293 SER A CA 1
ATOM 2243 C C . SER A 1 293 ? 31.229 31.975 12.872 1.00 44.34 293 SER A C 1
ATOM 2245 O O . SER A 1 293 ? 31.541 32.878 13.649 1.00 44.34 293 SER A O 1
ATOM 2247 N N . GLY A 1 294 ? 31.602 30.712 13.072 1.00 44.25 294 GLY A N 1
ATOM 2248 C CA . GLY A 1 294 ? 32.618 30.330 14.042 1.00 44.25 294 GLY A CA 1
ATOM 2249 C C . GLY A 1 294 ? 33.948 30.965 13.651 1.00 44.25 294 GLY A C 1
ATOM 2250 O O . GLY A 1 294 ? 34.588 30.540 12.691 1.00 44.25 294 GLY A O 1
ATOM 2251 N N . LYS A 1 295 ? 34.353 31.999 14.390 1.00 40.66 295 LYS A N 1
ATOM 2252 C CA . LYS A 1 295 ? 35.679 32.615 14.323 1.00 40.66 295 LYS A CA 1
ATOM 2253 C C . LYS A 1 295 ? 36.704 31.562 14.773 1.00 40.66 295 LYS A C 1
ATOM 2255 O O . LYS A 1 295 ? 36.949 31.403 15.964 1.00 40.66 295 LYS A O 1
ATOM 2260 N N . LYS A 1 296 ? 37.286 30.801 13.841 1.00 38.62 296 LYS A N 1
ATOM 2261 C CA . LYS A 1 296 ? 38.526 30.058 14.109 1.00 38.62 296 LYS A CA 1
ATOM 2262 C C . LYS A 1 296 ? 39.669 31.069 14.077 1.00 38.62 296 LYS A C 1
ATOM 2264 O O . LYS A 1 296 ? 40.159 31.415 13.009 1.00 38.62 296 LYS A O 1
ATOM 2269 N N . ALA A 1 297 ? 40.062 31.560 15.250 1.00 39.66 297 ALA A N 1
ATOM 2270 C CA . ALA A 1 297 ? 41.374 32.164 15.430 1.00 39.66 297 ALA A CA 1
ATOM 2271 C C . ALA A 1 297 ? 42.412 31.041 15.274 1.00 39.66 297 ALA A C 1
ATOM 2273 O O . ALA A 1 297 ? 42.570 30.203 16.160 1.00 39.66 297 ALA A O 1
ATOM 2274 N N . GLY A 1 298 ? 43.036 30.963 14.100 1.00 38.94 298 GLY A N 1
ATOM 2275 C CA . GLY A 1 298 ? 44.218 30.140 13.893 1.00 38.94 298 GLY A CA 1
ATOM 2276 C C . GLY A 1 298 ? 45.396 30.826 14.567 1.00 38.94 298 GLY A C 1
ATOM 2277 O O . GLY A 1 298 ? 45.829 31.877 14.109 1.00 38.94 298 GLY A O 1
ATOM 2278 N N . ALA A 1 299 ? 45.870 30.255 15.672 1.00 36.59 299 ALA A N 1
ATOM 2279 C CA . ALA A 1 299 ? 47.181 30.566 16.212 1.00 36.59 299 ALA A CA 1
ATOM 2280 C C . ALA A 1 299 ? 48.232 30.014 15.239 1.00 36.59 299 ALA A C 1
ATOM 2282 O O . ALA A 1 299 ? 48.314 28.806 15.012 1.00 36.59 299 ALA A O 1
ATOM 2283 N N . GLU A 1 300 ? 48.980 30.924 14.634 1.00 38.41 300 GLU A N 1
ATOM 2284 C CA . GLU A 1 300 ? 50.162 30.657 13.827 1.00 38.41 300 GLU A CA 1
ATOM 2285 C C . GLU A 1 300 ? 51.244 30.058 14.746 1.00 38.41 300 GLU A C 1
ATOM 2287 O O . GLU A 1 300 ? 51.580 30.637 15.780 1.00 38.41 300 GLU A O 1
ATOM 2292 N N . LYS A 1 301 ? 51.737 28.855 14.425 1.00 33.75 301 LYS A N 1
ATOM 2293 C CA . LYS A 1 301 ? 52.934 28.287 15.064 1.00 33.75 301 LYS A CA 1
ATOM 2294 C C . LYS A 1 301 ? 54.170 28.797 14.311 1.00 33.75 301 LYS A C 1
ATOM 2296 O O . LYS A 1 301 ? 54.123 28.791 13.081 1.00 33.75 301 LYS A O 1
ATOM 2301 N N . PRO A 1 302 ? 55.259 29.186 14.998 1.00 35.91 302 PRO A N 1
ATOM 2302 C CA . PRO A 1 302 ? 56.500 29.557 14.331 1.00 35.91 302 PRO A CA 1
ATOM 2303 C C . PRO A 1 302 ? 57.121 28.335 13.651 1.00 35.91 302 PRO A C 1
ATOM 2305 O O . PRO A 1 302 ? 56.977 27.208 14.131 1.00 35.91 302 PRO A O 1
ATOM 2308 N N . ALA A 1 303 ? 57.782 28.595 12.528 1.00 37.72 303 ALA A N 1
ATOM 2309 C CA . ALA A 1 303 ? 58.590 27.635 11.799 1.00 37.72 303 ALA A CA 1
ATOM 2310 C C . ALA A 1 303 ? 59.890 27.340 12.560 1.00 37.72 303 ALA A C 1
ATOM 2312 O O . ALA A 1 303 ? 60.566 28.282 12.968 1.00 37.72 303 ALA A O 1
ATOM 2313 N N . ASP A 1 304 ? 60.215 26.052 12.665 1.00 38.09 304 ASP A N 1
ATOM 2314 C CA . ASP A 1 304 ? 61.576 25.517 12.764 1.00 38.09 304 ASP A CA 1
ATOM 2315 C C . ASP A 1 304 ? 61.748 24.494 11.630 1.00 38.09 304 ASP A C 1
ATOM 2317 O O . ASP A 1 304 ? 60.787 23.713 11.396 1.00 38.09 304 ASP A O 1
#

Sequence (304 aa):
MCRVAAFLSVFAWALIGASPAGEKLKGIACRSVHLWYPAAVGTAFYNELTVYKSADGTFFMVCGWSKGYFGIQELANGKKLVIFSVWEAAAGDTEEAEVAGCVNLRRLAEVCFKYDPNSLIHGVFLEKIAGRLRHPRALSAFIEARGARPADSGGVKFDRILPKPSVAGLGAEAGYGNVPFHRREFTAEAITAYFTLDLAQLRGYGLGDHATDLLIALSLWKIRRFLETGLRLRTACDLELVGEPVVKQPTGFQLPTTAALTAALKQLIQACQAKFAKPPVTELTWTAEAKKSGKKAGAEKPAD

Foldseek 3Di:
DDDDDDDDDDDDPPPPPPDDPDPPCVPVDDDDDDADDDDDDDPDDDFDDDDPDDDAQDWDFTDDDQFWTWTWHQHPVRDIDTDTDGHDDDDDDDDDDLPPGDDPLLVLCLVCLQQPLVCQQQKDFDCVNSRPHIHHHQKDKDKDFAAKDKDKDKDKDADPPCQPCVVVVDDVVVVDHIHMDIDIAMDGPDMDMDMGGNLSSLVSSVPDDLSSVLSVLVSLLVVQCCQPVWDCVVHPDGDHDDDADDDPPPPPDGRDHNVVSVVSNVVSCVVCVVSYDVVNDDDDDDDDDDPPPPPPPDDDDDDD

Mean predicted aligned error: 16.7 Å